Protein AF-A0A7G8X2I5-F1 (afdb_monomer_lite)

Radius of gyration: 17.86 Å; chains: 1; bounding box: 43×46×47 Å

Secondary structure (DSSP, 8-state):
-B-THHHH-HHHHHHHHHTT--EE--BHHHHHHHTTGGG--SHHHHHHHGGGS-HHHHHHHHHHHHHHH-SSSEEEEB-TTTB--SS-----HHHHHHHHHTT--EEEEB-SSHHHHHHHHHHHHHTT-EEEEEEE-TT-SS--SEE-S-HHHHHHHT--PPPPPPTTSS----------EEE--------------------------

Structure (mmCIF, N/CA/C/O backbone):
data_AF-A0A7G8X2I5-F1
#
_entry.id   AF-A0A7G8X2I5-F1
#
loop_
_atom_site.group_PDB
_atom_site.id
_atom_site.type_symbol
_atom_site.label_atom_id
_atom_site.label_alt_id
_atom_site.label_comp_id
_atom_site.label_asym_id
_atom_site.label_entity_id
_atom_site.label_seq_id
_atom_site.pdbx_PDB_ins_code
_atom_site.Cartn_x
_atom_site.Cartn_y
_atom_site.Cartn_z
_atom_site.occupancy
_atom_site.B_iso_or_equiv
_atom_site.auth_seq_id
_atom_site.auth_comp_id
_atom_site.auth_asym_id
_atom_site.auth_atom_id
_atom_site.pdbx_PDB_model_num
ATOM 1 N N . MET A 1 1 ? 1.917 -8.751 7.973 1.00 84.56 1 MET A N 1
ATOM 2 C CA . MET A 1 1 ? 1.167 -7.914 7.022 1.00 84.56 1 MET A CA 1
ATOM 3 C C . MET A 1 1 ? 0.624 -8.829 5.943 1.00 84.56 1 MET A C 1
ATOM 5 O O . MET A 1 1 ? 1.424 -9.531 5.336 1.00 84.56 1 MET A O 1
ATOM 9 N N . SER A 1 2 ? -0.697 -8.908 5.788 1.00 94.00 2 SER A N 1
ATOM 10 C CA . SER A 1 2 ? -1.348 -9.671 4.714 1.00 94.00 2 SER A CA 1
ATOM 11 C C . SER A 1 2 ? -1.678 -8.724 3.563 1.00 94.00 2 SER A C 1
ATOM 13 O O . SER A 1 2 ? -2.218 -7.651 3.806 1.00 94.00 2 SER A O 1
ATOM 15 N N . THR A 1 3 ? -1.321 -9.100 2.338 1.00 97.62 3 THR A N 1
ATOM 16 C CA . THR A 1 3 ? -1.388 -8.250 1.133 1.00 97.62 3 THR A CA 1
ATOM 17 C C . THR A 1 3 ? -1.924 -9.051 -0.066 1.00 97.62 3 THR A C 1
ATOM 19 O O . THR A 1 3 ? -2.477 -10.147 0.104 1.00 97.62 3 THR A O 1
ATOM 22 N N . GLY A 1 4 ? -1.791 -8.521 -1.281 1.00 97.25 4 GLY A N 1
ATOM 23 C CA . GLY A 1 4 ? -2.337 -9.079 -2.508 1.00 97.25 4 GLY A CA 1
ATOM 24 C C . GLY A 1 4 ? -3.855 -9.109 -2.424 1.00 97.25 4 GLY A C 1
ATOM 25 O O . GLY A 1 4 ? -4.466 -8.229 -1.826 1.00 97.25 4 GLY A O 1
ATOM 26 N N . ILE A 1 5 ? -4.451 -10.203 -2.894 1.00 98.44 5 ILE A N 1
ATOM 27 C CA . ILE A 1 5 ? -5.909 -10.362 -2.916 1.00 98.44 5 ILE A CA 1
ATOM 28 C C . ILE A 1 5 ? -6.562 -10.239 -1.524 1.00 98.44 5 ILE A C 1
ATOM 30 O O . ILE A 1 5 ? -7.724 -9.872 -1.404 1.00 98.44 5 ILE A O 1
ATOM 34 N N . THR A 1 6 ? -5.817 -10.521 -0.447 1.00 98.50 6 THR A N 1
ATOM 35 C CA . THR A 1 6 ? -6.309 -10.368 0.936 1.00 98.50 6 THR A CA 1
ATOM 36 C C . THR A 1 6 ? -6.289 -8.920 1.427 1.00 98.50 6 THR A C 1
ATOM 38 O O . THR A 1 6 ? -6.914 -8.611 2.435 1.00 98.50 6 THR A O 1
ATOM 41 N N . GLY A 1 7 ? -5.557 -8.047 0.737 1.00 98.00 7 GLY A N 1
ATOM 42 C CA . GLY A 1 7 ? -5.552 -6.610 0.964 1.00 98.00 7 GLY A CA 1
ATOM 43 C C . GLY A 1 7 ? -6.659 -5.902 0.189 1.00 98.00 7 GLY A C 1
ATOM 44 O O . GLY A 1 7 ? -7.243 -4.974 0.731 1.00 98.00 7 GLY A O 1
ATOM 45 N N . ASP A 1 8 ? -6.976 -6.328 -1.041 1.00 97.94 8 ASP A N 1
ATOM 46 C CA . ASP A 1 8 ? -7.903 -5.597 -1.923 1.00 97.94 8 ASP A CA 1
ATOM 47 C C . ASP A 1 8 ? -9.326 -6.184 -2.055 1.00 97.94 8 ASP A C 1
ATOM 49 O O . ASP A 1 8 ? -10.273 -5.422 -2.281 1.00 97.94 8 ASP A O 1
ATOM 53 N N . ASP A 1 9 ? -9.521 -7.495 -1.861 1.00 98.75 9 ASP A N 1
ATOM 54 C CA . ASP A 1 9 ? -10.850 -8.113 -1.873 1.00 98.75 9 ASP A CA 1
ATOM 55 C C . ASP A 1 9 ? -11.404 -8.207 -0.450 1.00 98.75 9 ASP A C 1
ATOM 57 O O . ASP A 1 9 ? -10.903 -8.951 0.394 1.00 98.75 9 ASP A O 1
ATOM 61 N N . ALA A 1 10 ? -12.493 -7.486 -0.185 1.00 98.75 10 ALA A N 1
ATOM 62 C CA . ALA A 1 10 ? -13.090 -7.404 1.145 1.00 98.75 10 ALA A CA 1
ATOM 63 C C . ALA A 1 10 ? -13.510 -8.768 1.733 1.00 98.75 10 ALA A C 1
ATOM 65 O O . ALA A 1 10 ? -13.469 -8.951 2.953 1.00 98.75 10 ALA A O 1
ATOM 66 N N . ARG A 1 11 ? -13.882 -9.746 0.894 1.00 98.81 11 ARG A N 1
ATOM 67 C CA . ARG A 1 11 ? -14.266 -11.092 1.357 1.00 98.81 11 ARG A CA 1
ATOM 68 C C . ARG A 1 11 ? -13.047 -11.835 1.886 1.00 98.81 11 ARG A C 1
ATOM 70 O O . ARG A 1 11 ? -13.121 -12.466 2.939 1.00 98.81 11 ARG A O 1
ATOM 77 N N . LEU A 1 12 ? -11.925 -11.738 1.176 1.00 98.75 12 LEU A N 1
ATOM 78 C CA . LEU A 1 12 ? -10.680 -12.390 1.578 1.00 98.75 12 LEU A CA 1
ATOM 79 C C . LEU A 1 12 ? -9.970 -11.633 2.698 1.00 98.75 12 LEU A C 1
ATOM 81 O O . LEU A 1 12 ? -9.432 -12.277 3.597 1.00 98.75 12 LEU A O 1
ATOM 85 N N . ALA A 1 13 ? -10.052 -10.302 2.711 1.00 98.75 13 ALA A N 1
ATOM 86 C CA . ALA A 1 13 ? -9.633 -9.481 3.842 1.00 98.75 13 ALA A CA 1
ATOM 87 C C . ALA A 1 13 ? -10.340 -9.918 5.129 1.00 98.75 13 ALA A C 1
ATOM 89 O O . ALA A 1 13 ? -9.695 -10.169 6.146 1.00 98.75 13 ALA A O 1
ATOM 90 N N . LYS A 1 14 ? -11.666 -10.102 5.075 1.00 98.50 14 LYS A N 1
ATOM 91 C CA . LYS A 1 14 ? -12.426 -10.626 6.212 1.00 98.50 14 LYS A CA 1
ATOM 92 C C . LYS A 1 14 ? -11.989 -12.034 6.604 1.00 98.50 14 LYS A C 1
ATOM 94 O O . LYS A 1 14 ? -11.778 -12.275 7.787 1.00 98.50 14 LYS A O 1
ATOM 99 N N . ALA A 1 15 ? -11.803 -12.933 5.639 1.00 98.69 15 ALA A N 1
ATOM 100 C CA . ALA A 1 15 ? -11.364 -14.296 5.926 1.00 98.69 15 ALA A CA 1
ATOM 101 C C . ALA A 1 15 ? -10.025 -14.330 6.685 1.00 98.69 15 ALA A C 1
ATOM 103 O O . ALA A 1 15 ? -9.891 -15.064 7.665 1.00 98.69 15 ALA A O 1
ATOM 104 N N . VAL A 1 16 ? -9.045 -13.509 6.285 1.00 98.31 16 VAL A N 1
ATOM 105 C CA . VAL A 1 16 ? -7.758 -13.463 6.995 1.00 98.31 16 VAL A CA 1
ATOM 106 C C . VAL A 1 16 ? -7.861 -12.760 8.350 1.00 98.31 16 VAL A C 1
ATOM 108 O O . VAL A 1 16 ? -7.219 -13.203 9.305 1.00 98.31 16 VAL A O 1
ATOM 111 N N . VAL A 1 17 ? -8.694 -11.724 8.485 1.00 97.88 17 VAL A N 1
ATOM 112 C CA . VAL A 1 17 ? -8.923 -11.051 9.777 1.00 97.88 17 VAL A CA 1
ATOM 113 C C . VAL A 1 17 ? -9.609 -11.983 10.775 1.00 97.88 17 VAL A C 1
ATOM 115 O O . VAL A 1 17 ? -9.152 -12.088 11.913 1.00 97.88 17 VAL A O 1
ATOM 118 N N . ASP A 1 18 ? -10.624 -12.733 10.341 1.00 98.12 18 ASP A N 1
ATOM 119 C CA . ASP A 1 18 ? -11.303 -13.741 11.166 1.00 98.12 18 ASP A CA 1
ATOM 120 C C . ASP A 1 18 ? -10.334 -14.864 11.600 1.00 98.12 18 ASP A C 1
ATOM 122 O O . ASP A 1 18 ? -10.515 -15.468 12.655 1.00 98.12 18 ASP A O 1
ATOM 126 N N . SER A 1 19 ? -9.259 -15.104 10.833 1.00 97.88 19 SER A N 1
ATOM 127 C CA . SER A 1 19 ? -8.178 -16.039 11.191 1.00 97.88 19 SER A CA 1
ATOM 128 C C . SER A 1 19 ? -7.114 -15.458 12.140 1.00 97.88 19 SER A C 1
ATOM 130 O O . SER A 1 19 ? -6.200 -16.171 12.555 1.00 97.88 19 SER A O 1
ATOM 132 N N . GLY A 1 20 ? -7.222 -14.174 12.499 1.00 96.00 20 GLY A N 1
ATOM 133 C CA . GLY A 1 20 ? -6.344 -13.498 13.458 1.00 96.00 20 GLY A CA 1
ATOM 134 C C . GLY A 1 20 ? -5.362 -12.487 12.858 1.00 96.00 20 GLY A C 1
ATOM 135 O O . GLY A 1 20 ? -4.573 -11.906 13.605 1.00 96.00 20 GLY A O 1
ATOM 136 N N . VAL A 1 21 ? -5.391 -12.230 11.544 1.00 93.75 21 VAL A N 1
ATOM 137 C CA . VAL A 1 21 ? -4.567 -11.171 10.935 1.00 93.75 21 VAL A CA 1
ATOM 138 C C . VAL A 1 21 ? -5.016 -9.796 11.435 1.00 93.75 21 VAL A C 1
ATOM 140 O O . VAL A 1 21 ? -6.190 -9.450 11.369 1.00 93.75 21 VAL A O 1
ATOM 143 N N . LYS A 1 22 ? -4.056 -8.987 11.898 1.00 93.31 22 LYS A N 1
ATOM 144 C CA . LYS A 1 22 ? -4.293 -7.626 12.419 1.00 93.31 22 LYS A CA 1
ATOM 145 C C . LYS A 1 22 ? -3.737 -6.501 11.547 1.00 93.31 22 LYS A C 1
ATOM 147 O O . LYS A 1 22 ? -3.902 -5.342 11.893 1.00 93.31 22 LYS A O 1
ATOM 152 N N . LEU A 1 23 ? -3.059 -6.830 10.447 1.00 95.31 23 LEU A N 1
ATOM 153 C CA . LEU A 1 23 ? -2.417 -5.858 9.562 1.00 95.31 23 LEU A CA 1
ATOM 154 C C . LEU A 1 23 ? -2.648 -6.247 8.100 1.00 95.31 23 LEU A C 1
ATOM 156 O O . LEU A 1 23 ? -2.142 -7.291 7.665 1.00 95.31 23 LEU A O 1
ATOM 160 N N . LEU A 1 24 ? -3.373 -5.401 7.373 1.00 97.12 24 LEU A N 1
ATOM 161 C CA . LEU A 1 24 ? -3.707 -5.546 5.957 1.00 97.12 24 LEU A CA 1
ATOM 162 C C . LEU A 1 24 ? -2.993 -4.490 5.115 1.00 97.12 24 LEU A C 1
ATOM 164 O O . LEU A 1 24 ? -2.745 -3.380 5.586 1.00 97.12 24 LEU A O 1
ATOM 168 N N . GLU A 1 25 ? -2.701 -4.847 3.869 1.00 98.31 25 GLU A N 1
ATOM 169 C CA . GLU A 1 25 ? -2.049 -3.964 2.909 1.00 98.31 25 GLU A CA 1
ATOM 170 C C . GLU A 1 25 ? -2.670 -4.118 1.511 1.00 98.31 25 GLU A C 1
ATOM 172 O O . GLU A 1 25 ? -2.323 -5.045 0.780 1.00 98.31 25 GLU A O 1
ATOM 177 N N . PRO A 1 26 ? -3.655 -3.277 1.146 1.00 98.62 26 PRO A N 1
ATOM 178 C CA . PRO A 1 26 ? -4.090 -3.116 -0.233 1.00 98.62 26 PRO A CA 1
ATOM 179 C C . PRO A 1 26 ? -3.065 -2.279 -1.011 1.00 98.62 26 PRO A C 1
ATOM 181 O O . PRO A 1 26 ? -2.766 -1.156 -0.606 1.00 98.62 26 PRO A O 1
ATOM 184 N N . ASN A 1 27 ? -2.620 -2.753 -2.179 1.00 98.62 27 ASN A N 1
ATOM 185 C CA . ASN A 1 27 ? -1.753 -1.985 -3.079 1.00 98.62 27 ASN A CA 1
ATOM 186 C C . ASN A 1 27 ? -2.250 -1.944 -4.526 1.00 98.62 27 ASN A C 1
ATOM 188 O O . ASN A 1 27 ? -2.917 -2.848 -5.025 1.00 98.62 27 ASN A O 1
ATOM 192 N N . HIS A 1 28 ? -1.866 -0.876 -5.213 1.00 98.38 28 HIS A N 1
ATOM 193 C CA . HIS A 1 28 ? -2.188 -0.607 -6.608 1.00 98.38 28 HIS A CA 1
ATOM 194 C C . HIS A 1 28 ? -1.701 -1.669 -7.624 1.00 98.38 28 HIS A C 1
ATOM 196 O O . HIS A 1 28 ? -2.486 -1.952 -8.528 1.00 98.38 28 HIS A O 1
ATOM 202 N N . PRO A 1 29 ? -0.532 -2.346 -7.509 1.00 98.31 29 PRO A N 1
ATOM 203 C CA . PRO A 1 29 ? -0.222 -3.515 -8.345 1.00 98.31 29 PRO A CA 1
ATOM 204 C C . PRO A 1 29 ? -1.230 -4.660 -8.191 1.00 98.31 29 PRO A C 1
ATOM 206 O O . PRO A 1 29 ? -1.747 -5.167 -9.187 1.00 98.31 29 PRO A O 1
ATOM 209 N N . ALA A 1 30 ? -1.567 -5.044 -6.955 1.00 98.56 30 ALA A N 1
ATOM 210 C CA . ALA A 1 30 ? -2.547 -6.096 -6.695 1.00 98.56 30 ALA A CA 1
ATOM 211 C C . ALA A 1 30 ? -3.936 -5.714 -7.222 1.00 98.56 30 ALA A C 1
ATOM 213 O O . ALA A 1 30 ? -4.591 -6.532 -7.866 1.00 98.56 30 ALA A O 1
ATOM 214 N N . VAL A 1 31 ? -4.340 -4.450 -7.060 1.00 98.75 31 VAL A N 1
ATOM 215 C CA . VAL A 1 31 ? -5.586 -3.929 -7.641 1.00 98.75 31 VAL A CA 1
ATOM 216 C C . VAL A 1 31 ? -5.545 -3.955 -9.170 1.00 98.75 31 VAL A C 1
ATOM 218 O O . VAL A 1 31 ? -6.526 -4.371 -9.785 1.00 98.75 31 VAL A O 1
ATOM 221 N N . ALA A 1 32 ? -4.429 -3.581 -9.805 1.00 98.69 32 ALA A N 1
ATOM 222 C CA . ALA A 1 32 ? -4.277 -3.674 -11.258 1.00 98.69 32 ALA A CA 1
ATOM 223 C C . ALA A 1 32 ? -4.467 -5.114 -11.751 1.00 98.69 32 ALA A C 1
ATOM 225 O O . ALA A 1 32 ? -5.210 -5.345 -12.708 1.00 98.69 32 ALA A O 1
ATOM 226 N N . LEU A 1 33 ? -3.870 -6.081 -11.050 1.00 98.56 33 LEU A N 1
ATOM 227 C CA . LEU A 1 33 ? -4.038 -7.504 -11.333 1.00 98.56 33 LEU A CA 1
ATOM 228 C C . LEU A 1 33 ? -5.488 -7.965 -11.108 1.00 98.56 33 LEU A C 1
ATOM 230 O O . LEU A 1 33 ? -6.069 -8.614 -11.975 1.00 98.56 33 LEU A O 1
ATOM 234 N N . ALA A 1 34 ? -6.110 -7.574 -9.995 1.00 98.56 34 ALA A N 1
ATOM 235 C CA . ALA A 1 34 ? -7.493 -7.923 -9.663 1.00 98.56 34 ALA A CA 1
ATOM 236 C C . ALA A 1 34 ? -8.519 -7.334 -10.647 1.00 98.56 34 ALA A C 1
ATOM 238 O O . ALA A 1 34 ? -9.605 -7.887 -10.819 1.00 98.56 34 ALA A O 1
ATOM 239 N N . ARG A 1 35 ? -8.200 -6.205 -11.290 1.00 98.38 35 ARG A N 1
ATOM 240 C CA . ARG A 1 35 ? -9.030 -5.587 -12.338 1.00 98.38 35 ARG A CA 1
ATOM 241 C C . ARG A 1 35 ? -8.721 -6.108 -13.740 1.00 98.38 35 ARG A C 1
ATOM 243 O O . ARG A 1 35 ? -9.418 -5.720 -14.674 1.00 98.38 35 ARG A O 1
ATOM 250 N N . GLY A 1 36 ? -7.691 -6.942 -13.904 1.00 98.00 36 GLY A N 1
ATOM 251 C CA . GLY A 1 36 ? -7.175 -7.298 -15.224 1.00 98.00 36 GLY A CA 1
ATOM 252 C C . GLY A 1 36 ? -6.826 -6.052 -16.040 1.00 98.00 36 GLY A C 1
ATOM 253 O O . GLY A 1 36 ? -7.101 -6.006 -17.241 1.00 98.00 36 GLY A O 1
ATOM 254 N N . HIS A 1 37 ? -6.298 -5.006 -15.388 1.00 98.19 37 HIS A N 1
ATOM 255 C CA . HIS A 1 37 ? -5.993 -3.728 -16.032 1.00 98.19 37 HIS A CA 1
ATOM 256 C C . HIS A 1 37 ? -5.020 -3.968 -17.186 1.00 98.19 37 HIS A C 1
ATOM 258 O O . HIS A 1 37 ? -3.973 -4.582 -16.998 1.00 98.19 37 HIS A O 1
ATOM 264 N N . LYS A 1 38 ? -5.397 -3.565 -18.405 1.00 97.94 38 LYS A N 1
ATOM 265 C CA . LYS A 1 38 ? -4.660 -3.883 -19.647 1.00 97.94 38 LYS A CA 1
ATOM 266 C C . LYS A 1 38 ? -4.371 -5.381 -19.874 1.00 97.94 38 LYS A C 1
ATOM 268 O O . LYS A 1 38 ? -3.475 -5.724 -20.638 1.00 97.94 38 LYS A O 1
ATOM 273 N N . GLY A 1 39 ? -5.140 -6.273 -19.251 1.00 98.00 39 GLY A N 1
ATOM 274 C CA . GLY A 1 39 ? -5.003 -7.721 -19.404 1.00 98.00 39 GLY A CA 1
ATOM 275 C C . GLY A 1 39 ? -3.798 -8.336 -18.690 1.00 98.00 39 GLY A C 1
ATOM 276 O O . GLY A 1 39 ? -3.420 -9.450 -19.042 1.00 98.00 39 GLY A O 1
ATOM 277 N N . VAL A 1 40 ? -3.187 -7.648 -17.716 1.00 97.56 40 VAL A N 1
ATOM 278 C CA . VAL A 1 40 ? -2.073 -8.225 -16.941 1.00 97.56 40 VAL A CA 1
ATOM 279 C C . VAL A 1 40 ? -2.511 -9.476 -16.185 1.00 97.56 40 VAL A C 1
ATOM 281 O O . VAL A 1 40 ? -3.616 -9.535 -15.643 1.00 97.56 40 VAL A O 1
ATOM 284 N N . THR A 1 41 ? -1.630 -10.475 -16.136 1.00 97.44 41 THR A N 1
ATOM 285 C CA . THR A 1 41 ? -1.910 -11.763 -15.469 1.00 97.44 41 THR A CA 1
ATOM 286 C C . THR A 1 41 ? -0.859 -12.140 -14.433 1.00 97.44 41 THR A C 1
ATOM 288 O O . THR A 1 41 ? -1.033 -13.104 -13.686 1.00 97.44 41 THR A O 1
ATOM 291 N N . THR A 1 42 ? 0.220 -11.362 -14.342 1.00 97.25 42 THR A N 1
ATOM 292 C CA . THR A 1 42 ? 1.296 -11.569 -13.373 1.00 97.25 42 THR A CA 1
ATOM 293 C C . THR A 1 42 ? 1.552 -10.312 -12.548 1.00 97.25 42 THR A C 1
ATOM 295 O O . THR A 1 42 ? 1.348 -9.191 -13.012 1.00 97.25 42 THR A O 1
ATOM 298 N N . MET A 1 43 ? 2.072 -10.497 -11.330 1.00 95.44 43 MET A N 1
ATOM 299 C CA . MET A 1 43 ? 2.448 -9.372 -10.468 1.00 95.44 43 MET A CA 1
ATOM 300 C C . MET A 1 43 ? 3.519 -8.488 -11.126 1.00 95.44 43 MET A C 1
ATOM 302 O O . MET A 1 43 ? 3.467 -7.267 -11.051 1.00 95.44 43 MET A O 1
ATOM 306 N N . HIS A 1 44 ? 4.476 -9.102 -11.823 1.00 93.38 44 HIS A N 1
ATOM 307 C CA . HIS A 1 44 ? 5.534 -8.370 -12.512 1.00 93.38 44 HIS A CA 1
ATOM 308 C C . HIS A 1 44 ? 4.983 -7.423 -13.589 1.00 93.38 44 HIS A C 1
ATOM 310 O O . HIS A 1 44 ? 5.404 -6.272 -13.675 1.00 93.38 44 HIS A O 1
ATOM 316 N N . GLU A 1 45 ? 4.013 -7.880 -14.382 1.00 95.81 45 GLU A N 1
ATOM 317 C CA . GLU A 1 45 ? 3.340 -7.031 -15.367 1.00 95.81 45 GLU A CA 1
ATOM 318 C C . GLU A 1 45 ? 2.538 -5.915 -14.694 1.00 95.81 45 GLU A C 1
ATOM 320 O O . GLU A 1 45 ? 2.636 -4.763 -15.117 1.00 95.81 45 GLU A O 1
ATOM 325 N N . SER A 1 46 ? 1.798 -6.222 -13.620 1.00 97.19 46 SER A N 1
ATOM 326 C CA . SER A 1 46 ? 1.033 -5.203 -12.895 1.00 97.19 46 SER A CA 1
ATOM 327 C C . SER A 1 46 ? 1.924 -4.130 -12.268 1.00 97.19 46 SER A C 1
ATOM 329 O O . SER A 1 46 ? 1.564 -2.957 -12.289 1.00 97.19 46 SER A O 1
ATOM 331 N N . GLU A 1 47 ? 3.114 -4.490 -11.779 1.00 94.19 47 GLU A N 1
ATOM 332 C CA . GLU A 1 47 ? 4.081 -3.541 -11.213 1.00 94.19 47 GLU A CA 1
ATOM 333 C C . GLU A 1 47 ? 4.557 -2.501 -12.241 1.00 94.19 47 GLU A C 1
ATOM 335 O O . GLU A 1 47 ? 4.828 -1.357 -11.869 1.00 94.19 47 GLU A O 1
ATOM 340 N N . ASN A 1 48 ? 4.621 -2.864 -13.527 1.00 95.00 48 ASN A N 1
ATOM 341 C CA . ASN A 1 48 ? 5.035 -1.956 -14.602 1.00 95.00 48 ASN A CA 1
ATOM 342 C C . ASN A 1 48 ? 3.951 -0.931 -14.973 1.00 95.00 48 ASN A C 1
ATOM 344 O O . ASN A 1 48 ? 4.275 0.122 -15.518 1.00 95.00 48 ASN A O 1
ATOM 348 N N . ILE A 1 49 ? 2.681 -1.206 -14.661 1.00 96.12 49 ILE A N 1
ATOM 349 C CA . ILE A 1 49 ? 1.539 -0.334 -14.997 1.00 96.12 49 ILE A CA 1
ATOM 350 C C . ILE A 1 49 ? 0.786 0.184 -13.768 1.00 96.12 49 ILE A C 1
ATOM 352 O O . ILE A 1 49 ? -0.245 0.838 -13.899 1.00 96.12 49 ILE A O 1
ATOM 356 N N . ARG A 1 50 ? 1.287 -0.090 -12.560 1.00 96.56 50 ARG A N 1
ATOM 357 C CA . ARG A 1 50 ? 0.621 0.247 -11.293 1.00 96.56 50 ARG A CA 1
ATOM 358 C C . ARG A 1 50 ? 0.285 1.737 -11.163 1.00 96.56 50 ARG A C 1
ATOM 360 O O . ARG A 1 50 ? -0.74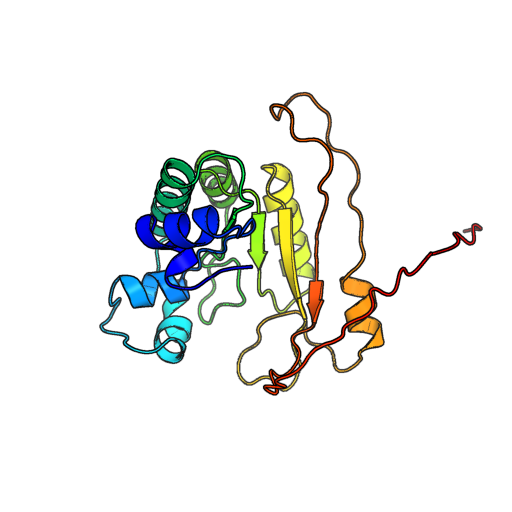4 2.085 -10.595 1.00 96.56 50 ARG A O 1
ATOM 367 N N . HIS A 1 51 ? 1.125 2.601 -11.732 1.00 97.12 51 HIS A N 1
ATOM 368 C CA . HIS A 1 51 ? 0.967 4.055 -11.729 1.00 97.12 51 HIS A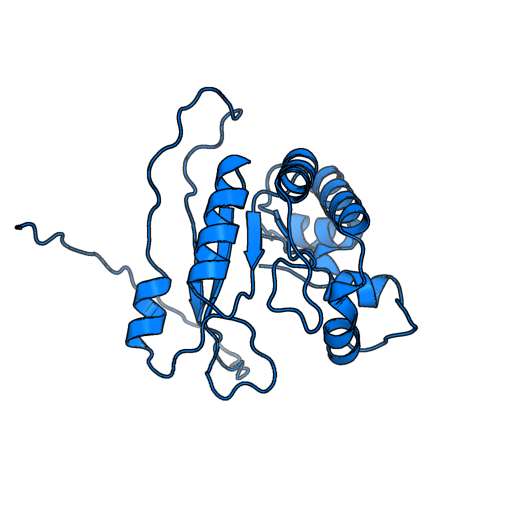 CA 1
ATOM 369 C C . HIS A 1 51 ? -0.276 4.537 -12.501 1.00 97.12 51 HIS A C 1
ATOM 371 O O . HIS A 1 51 ? -0.671 5.688 -12.358 1.00 97.12 51 HIS A O 1
ATOM 377 N N . GLU A 1 52 ? -0.892 3.674 -13.315 1.00 97.69 52 GLU A N 1
ATOM 378 C CA . GLU A 1 52 ? -2.106 3.984 -14.076 1.00 97.69 52 GLU A CA 1
ATOM 379 C C . GLU A 1 52 ? -3.400 3.734 -13.294 1.00 97.69 52 GLU A C 1
ATOM 381 O O . GLU A 1 52 ? -4.475 4.135 -13.742 1.00 97.69 52 GLU A O 1
ATOM 386 N N . ILE A 1 53 ? -3.328 3.050 -12.150 1.00 98.31 53 ILE A N 1
ATOM 387 C CA . ILE A 1 53 ? -4.497 2.878 -11.289 1.00 98.31 53 ILE A CA 1
ATOM 388 C C . ILE A 1 53 ? -4.863 4.234 -10.699 1.00 98.31 53 ILE A C 1
ATOM 390 O O . ILE A 1 53 ? -4.011 4.955 -10.197 1.00 98.31 53 ILE A O 1
ATOM 394 N N . GLU A 1 54 ? -6.139 4.602 -10.745 1.00 97.00 54 GLU A N 1
ATOM 395 C CA . GLU A 1 54 ? -6.573 5.873 -10.176 1.00 97.00 54 GLU A CA 1
ATOM 396 C C . GLU A 1 54 ? -6.539 5.833 -8.642 1.00 97.00 54 GLU A C 1
ATOM 398 O O . GLU A 1 54 ? -7.023 4.889 -8.013 1.00 97.00 54 GLU A O 1
ATOM 403 N N . LEU A 1 55 ? -6.096 6.926 -8.014 1.00 96.88 55 LEU A N 1
ATOM 404 C CA . LEU A 1 55 ? -6.168 7.094 -6.555 1.00 96.88 55 LEU A CA 1
ATOM 405 C C . LEU A 1 55 ? -7.593 6.907 -6.014 1.00 96.88 55 LEU A C 1
ATOM 407 O O . LEU A 1 55 ? -7.795 6.323 -4.951 1.00 96.88 55 LEU A O 1
ATOM 411 N N . LYS A 1 56 ? -8.610 7.327 -6.774 1.00 97.12 56 LYS A N 1
ATOM 412 C CA . LYS A 1 56 ? -10.021 7.125 -6.410 1.00 97.12 56 LYS A CA 1
ATOM 413 C C . LYS A 1 56 ? -10.409 5.649 -6.337 1.00 97.12 56 LYS A C 1
ATOM 415 O O . LYS A 1 56 ? -11.290 5.307 -5.551 1.00 97.12 56 LYS A O 1
ATOM 420 N N . GLU A 1 57 ? -9.785 4.781 -7.127 1.00 98.50 57 GLU A N 1
ATOM 421 C CA . GLU A 1 57 ? -10.021 3.340 -7.041 1.00 98.50 57 GLU A CA 1
ATOM 422 C C . GLU A 1 57 ? -9.427 2.780 -5.746 1.00 98.50 57 GLU A C 1
ATOM 424 O O . GLU A 1 57 ? -10.119 2.070 -5.015 1.00 98.50 57 GLU A O 1
ATOM 429 N N . MET A 1 58 ? -8.211 3.199 -5.386 1.00 98.69 58 MET A N 1
ATOM 430 C CA . MET A 1 58 ? -7.595 2.825 -4.108 1.00 98.69 58 MET A CA 1
ATOM 431 C C . MET A 1 58 ? -8.438 3.279 -2.907 1.00 98.69 58 MET A C 1
ATOM 433 O O . MET A 1 58 ? -8.643 2.501 -1.975 1.00 98.69 58 MET A O 1
ATOM 437 N N . ALA A 1 59 ? -9.021 4.483 -2.966 1.00 98.50 59 ALA A N 1
ATOM 438 C CA . ALA A 1 59 ? -9.934 4.988 -1.936 1.00 98.50 59 ALA A CA 1
ATOM 439 C C . ALA A 1 59 ? -11.181 4.098 -1.766 1.00 98.50 59 ALA A C 1
ATOM 441 O O . ALA A 1 59 ? -11.617 3.834 -0.644 1.00 98.50 59 ALA A O 1
ATOM 442 N N . LYS A 1 60 ? -11.761 3.609 -2.873 1.00 98.81 60 LYS A N 1
ATOM 443 C CA . LYS A 1 60 ? -12.904 2.681 -2.825 1.00 98.81 60 LYS A CA 1
ATOM 444 C C . LYS A 1 60 ? -12.507 1.331 -2.238 1.00 98.81 60 LYS A C 1
ATOM 446 O O . LYS A 1 60 ? -13.270 0.789 -1.439 1.00 98.81 60 LYS A O 1
ATOM 451 N N . VAL A 1 61 ? -11.339 0.809 -2.619 1.00 98.81 61 VAL A N 1
ATOM 452 C CA . VAL A 1 61 ? -10.814 -0.468 -2.114 1.00 98.81 61 VAL A CA 1
ATOM 453 C C . VAL A 1 61 ? -10.646 -0.406 -0.600 1.00 98.81 61 VAL A C 1
ATOM 455 O O . VAL A 1 61 ? -11.263 -1.202 0.108 1.00 98.81 61 VAL A O 1
ATOM 458 N N . VAL A 1 62 ? -9.908 0.583 -0.083 1.00 98.50 62 VAL A N 1
ATOM 459 C CA . VAL A 1 62 ? -9.683 0.691 1.367 1.00 98.50 62 VAL A CA 1
ATOM 460 C C . VAL A 1 62 ? -10.980 0.910 2.139 1.00 98.50 62 VAL A C 1
ATOM 462 O O . VAL A 1 62 ? -11.183 0.267 3.169 1.00 98.50 62 VAL A O 1
ATOM 465 N N . LYS A 1 63 ? -11.914 1.708 1.603 1.00 98.75 63 LYS A N 1
ATOM 466 C CA . LYS A 1 63 ? -13.241 1.885 2.207 1.00 98.75 63 LYS A CA 1
ATOM 467 C C . LYS A 1 63 ? -14.016 0.573 2.275 1.00 98.75 63 LYS A C 1
ATOM 469 O O . LYS A 1 63 ? -14.606 0.258 3.306 1.00 98.75 63 LYS A O 1
ATOM 474 N N . GLY A 1 64 ? -14.035 -0.190 1.183 1.00 98.75 64 GLY A N 1
ATOM 475 C CA . GLY A 1 64 ? -14.731 -1.475 1.108 1.00 98.75 64 GLY A CA 1
ATOM 476 C C . GLY A 1 64 ? -14.164 -2.495 2.094 1.00 98.75 64 GLY A C 1
ATOM 477 O O . GLY A 1 64 ? -14.922 -3.147 2.820 1.00 98.75 64 GLY A O 1
ATOM 478 N N . VAL A 1 65 ? -12.835 -2.574 2.176 1.00 98.81 65 VAL A N 1
ATOM 479 C CA . VAL A 1 65 ? -12.133 -3.421 3.147 1.00 98.81 65 VAL A CA 1
ATOM 480 C C . VAL A 1 65 ? -12.473 -2.977 4.566 1.00 98.81 65 VAL A C 1
ATOM 482 O O . VAL A 1 65 ? -13.007 -3.786 5.324 1.00 98.81 65 VAL A O 1
ATOM 485 N N . ARG A 1 66 ? -12.281 -1.693 4.905 1.00 98.56 66 ARG A N 1
ATOM 486 C CA . ARG A 1 66 ? -12.584 -1.131 6.233 1.00 98.56 66 ARG A CA 1
ATOM 487 C C . ARG A 1 66 ? -14.020 -1.407 6.672 1.00 98.56 66 ARG A C 1
ATOM 489 O O . ARG A 1 66 ? -14.235 -1.852 7.797 1.00 98.56 66 ARG A O 1
ATOM 496 N N . ASN A 1 67 ? -14.994 -1.194 5.788 1.00 98.69 67 ASN A N 1
ATOM 497 C CA . ASN A 1 67 ? -16.409 -1.452 6.072 1.00 98.69 67 ASN A CA 1
ATOM 498 C C . ASN A 1 67 ? -16.687 -2.916 6.434 1.00 98.69 67 ASN A C 1
ATOM 500 O O . ASN A 1 67 ? -17.631 -3.199 7.166 1.00 98.69 67 ASN A O 1
ATOM 504 N N . THR A 1 68 ? -15.882 -3.841 5.912 1.00 98.56 68 THR A N 1
ATOM 505 C CA . THR A 1 68 ? -16.095 -5.281 6.081 1.00 98.56 68 THR A CA 1
ATOM 506 C C . THR A 1 68 ? -15.349 -5.834 7.292 1.00 98.56 68 THR A C 1
ATOM 508 O O . THR A 1 68 ? -15.883 -6.676 8.013 1.00 98.56 68 THR A O 1
ATOM 511 N N . VAL A 1 69 ? -14.120 -5.369 7.530 1.00 97.75 69 VAL A N 1
ATOM 512 C CA . VAL A 1 69 ? -13.259 -5.877 8.614 1.00 97.75 69 VAL A CA 1
ATOM 513 C C . VAL A 1 69 ? -13.400 -5.092 9.922 1.00 97.75 69 VAL A C 1
ATOM 515 O O . VAL A 1 69 ? -12.872 -5.504 10.954 1.00 97.75 69 VAL A O 1
ATOM 518 N N . GLY A 1 70 ? -14.124 -3.971 9.896 1.00 95.88 70 GLY A N 1
ATOM 519 C CA . GLY A 1 70 ? -14.292 -3.089 11.043 1.00 95.88 70 GLY A CA 1
ATOM 520 C C . GLY A 1 70 ? -13.011 -2.332 11.386 1.00 95.88 70 GLY A C 1
ATOM 521 O O . GLY A 1 70 ? -12.064 -2.267 10.608 1.00 95.88 70 GLY A O 1
ATOM 522 N N . ASN A 1 71 ? -12.988 -1.726 12.569 1.00 92.69 71 ASN A N 1
ATOM 523 C CA . ASN A 1 71 ? -11.917 -0.821 12.978 1.00 92.69 71 ASN A CA 1
ATOM 524 C C . ASN A 1 71 ? -10.688 -1.541 13.560 1.00 92.69 71 ASN A C 1
ATOM 526 O O . ASN A 1 71 ? -9.622 -0.948 13.598 1.00 92.69 71 ASN A O 1
ATOM 530 N N . ASP A 1 72 ? -10.809 -2.788 14.005 1.00 90.31 72 ASP A N 1
ATOM 531 C CA . ASP A 1 72 ? -9.739 -3.484 14.735 1.00 90.31 72 ASP A CA 1
ATOM 532 C C . ASP A 1 72 ? -8.422 -3.675 13.946 1.00 90.31 72 ASP A C 1
ATOM 534 O O . ASP A 1 72 ? -7.372 -3.305 14.471 1.00 90.31 72 ASP A O 1
ATOM 538 N N . PRO A 1 73 ? -8.410 -4.199 12.701 1.00 94.62 73 PRO A N 1
ATOM 539 C CA . PRO A 1 73 ? -7.157 -4.360 11.972 1.00 94.62 73 PRO A CA 1
ATOM 540 C C . PRO A 1 73 ? -6.608 -3.015 11.487 1.00 94.62 73 PRO A C 1
ATOM 542 O O . PRO A 1 73 ? -7.353 -2.134 11.049 1.00 94.62 73 PRO A O 1
ATOM 545 N N . PHE A 1 74 ? -5.285 -2.910 11.494 1.00 96.62 74 PHE A N 1
ATOM 546 C CA . PHE A 1 74 ? -4.548 -1.816 10.883 1.00 96.62 74 PHE A CA 1
ATOM 547 C C . PHE A 1 74 ? -4.502 -1.992 9.359 1.00 96.62 74 PHE A C 1
ATOM 549 O O . PHE A 1 74 ? -4.218 -3.092 8.875 1.00 96.62 74 PHE A O 1
ATOM 556 N N . ILE A 1 75 ? -4.746 -0.923 8.601 1.00 97.31 75 ILE A N 1
ATOM 557 C CA . ILE A 1 75 ? -4.685 -0.921 7.136 1.00 97.31 75 ILE A CA 1
ATOM 558 C C . ILE A 1 75 ? -3.677 0.129 6.669 1.00 97.31 75 ILE A C 1
ATOM 560 O O . ILE A 1 75 ? -3.942 1.328 6.744 1.00 97.31 75 ILE A O 1
ATOM 564 N N . THR A 1 76 ? -2.539 -0.326 6.151 1.00 97.88 76 THR A N 1
ATOM 565 C CA . THR A 1 76 ? -1.604 0.534 5.411 1.00 97.88 76 THR A CA 1
ATOM 566 C C . THR A 1 76 ? -1.846 0.364 3.916 1.00 97.88 76 THR A C 1
ATOM 568 O O . THR A 1 76 ? -2.073 -0.758 3.487 1.00 97.88 76 THR A O 1
ATOM 571 N N . ILE A 1 77 ? -1.887 1.434 3.121 1.00 98.25 77 ILE A N 1
ATOM 572 C CA . ILE A 1 77 ? -2.268 1.353 1.699 1.00 98.25 77 ILE A CA 1
ATOM 573 C C . ILE A 1 77 ? -1.122 1.763 0.771 1.00 98.25 77 ILE A C 1
ATOM 575 O O . ILE A 1 77 ? -0.546 2.844 0.915 1.00 98.25 77 ILE A O 1
ATOM 579 N N . GLY A 1 78 ? -0.810 0.918 -0.212 1.00 98.19 78 GLY A N 1
ATOM 580 C CA . GLY A 1 78 ? 0.105 1.243 -1.301 1.00 98.19 78 GLY A CA 1
ATOM 581 C C . GLY A 1 78 ? -0.629 1.948 -2.438 1.00 98.19 78 GLY A C 1
ATOM 582 O O . GLY A 1 78 ? -1.379 1.312 -3.179 1.00 98.19 78 GLY A O 1
ATOM 583 N N . ILE A 1 79 ? -0.379 3.240 -2.639 1.00 98.38 79 ILE A N 1
ATOM 584 C CA . ILE A 1 79 ? -1.033 4.058 -3.676 1.00 98.38 79 ILE A CA 1
ATOM 585 C C . ILE A 1 79 ? -0.076 4.444 -4.818 1.00 98.38 79 ILE A C 1
ATOM 587 O O . ILE A 1 79 ? 1.129 4.543 -4.568 1.00 98.38 79 ILE A O 1
ATOM 591 N N . PRO A 1 80 ? -0.587 4.721 -6.035 1.00 97.75 80 PRO A N 1
ATOM 592 C CA . PRO A 1 80 ? 0.193 5.337 -7.107 1.00 97.75 80 PRO A CA 1
ATOM 593 C C . PRO A 1 80 ? 0.836 6.634 -6.619 1.00 97.75 80 PRO A C 1
ATOM 595 O O . PRO A 1 80 ? 0.176 7.451 -5.981 1.00 97.75 80 PRO A O 1
ATOM 598 N N . GLY A 1 81 ? 2.129 6.810 -6.871 1.00 96.56 81 GLY A N 1
ATOM 599 C CA . GLY A 1 81 ? 2.895 7.943 -6.351 1.00 96.56 81 GLY A CA 1
ATOM 600 C C . GLY A 1 81 ? 3.371 7.753 -4.908 1.00 96.56 81 GLY A C 1
ATOM 601 O O . GLY A 1 81 ? 4.227 8.508 -4.453 1.00 96.56 81 GLY A O 1
ATOM 602 N N . GLY A 1 82 ? 2.915 6.722 -4.191 1.00 94.88 82 GLY A N 1
ATOM 603 C CA . GLY A 1 82 ? 3.498 6.284 -2.918 1.00 94.88 82 GLY A CA 1
ATOM 604 C C . GLY A 1 82 ? 4.806 5.509 -3.112 1.00 94.88 82 GLY A C 1
ATOM 605 O O . GLY A 1 82 ? 5.675 5.507 -2.234 1.00 94.88 82 GLY A O 1
ATOM 606 N N . PHE A 1 83 ? 4.991 4.885 -4.278 1.00 95.62 83 PHE A N 1
ATOM 607 C CA . PHE A 1 83 ? 6.209 4.153 -4.626 1.00 95.62 83 PHE A CA 1
ATOM 608 C C . PHE A 1 83 ? 7.154 5.038 -5.459 1.00 95.62 83 PHE A C 1
ATOM 610 O O . PHE A 1 83 ? 6.878 6.212 -5.747 1.00 95.62 83 PHE A O 1
ATOM 617 N N . THR A 1 84 ? 8.320 4.500 -5.817 1.00 92.81 84 THR A N 1
ATOM 618 C CA . THR A 1 84 ? 9.106 5.023 -6.939 1.00 92.81 84 THR A CA 1
ATOM 619 C C . THR A 1 84 ? 8.502 4.490 -8.232 1.00 92.81 84 THR A C 1
ATOM 621 O O . THR A 1 84 ? 8.671 3.322 -8.573 1.00 92.81 84 THR A O 1
ATOM 624 N N . GLU A 1 85 ? 7.755 5.340 -8.925 1.00 90.50 85 GLU A N 1
ATOM 625 C CA . GLU A 1 85 ? 7.052 4.978 -10.154 1.00 90.50 85 GLU A CA 1
ATOM 626 C C . GLU A 1 85 ? 7.939 5.091 -11.396 1.00 90.50 85 GLU A C 1
ATOM 628 O O . GLU A 1 85 ? 8.905 5.854 -11.419 1.00 90.50 85 GLU A O 1
ATOM 633 N N . LEU A 1 86 ? 7.573 4.360 -12.455 1.00 89.31 86 LEU A N 1
ATOM 634 C CA . LEU A 1 86 ? 8.191 4.511 -13.779 1.00 89.31 86 LEU A CA 1
ATOM 635 C C . LEU A 1 86 ? 7.807 5.839 -14.449 1.00 89.31 86 LEU A C 1
ATOM 637 O O . LEU A 1 86 ? 8.579 6.378 -15.238 1.00 89.31 86 LEU A O 1
ATOM 641 N N . ILE A 1 87 ? 6.624 6.363 -14.121 1.00 90.62 87 ILE A N 1
ATOM 642 C CA . ILE A 1 87 ? 6.121 7.667 -14.556 1.00 90.62 87 ILE A CA 1
ATOM 643 C C . ILE A 1 87 ? 5.815 8.481 -13.305 1.00 90.62 87 ILE A C 1
ATOM 645 O O . ILE A 1 87 ? 5.178 7.970 -12.390 1.00 90.62 87 ILE A O 1
ATOM 649 N N . LEU A 1 88 ? 6.272 9.735 -13.255 1.00 89.69 88 LEU A N 1
ATOM 650 C CA . LEU A 1 88 ? 6.045 10.611 -12.108 1.00 89.69 88 LEU A CA 1
ATOM 651 C C . LEU A 1 88 ? 4.540 10.762 -11.832 1.00 89.69 88 LEU A C 1
ATOM 653 O O . LEU A 1 88 ? 3.793 11.238 -12.683 1.00 89.69 88 LEU A O 1
ATOM 657 N N . VAL A 1 89 ? 4.135 10.387 -10.620 1.00 94.81 89 VAL A N 1
ATOM 658 C CA . VAL A 1 89 ? 2.811 10.656 -10.056 1.00 94.81 89 VAL A CA 1
ATOM 659 C C . VAL A 1 89 ? 3.027 11.524 -8.823 1.00 94.81 89 VAL A C 1
ATOM 661 O O . VAL A 1 89 ? 3.596 11.067 -7.827 1.00 94.81 89 VAL A O 1
ATOM 664 N N . GLU A 1 90 ? 2.639 12.791 -8.923 1.00 92.75 90 GLU A N 1
ATOM 665 C CA . GLU A 1 90 ? 2.687 13.737 -7.810 1.00 92.75 90 GLU A CA 1
ATOM 666 C C . GLU A 1 90 ? 1.472 13.530 -6.903 1.00 92.75 90 GLU A C 1
ATOM 668 O O . GLU A 1 90 ? 0.371 13.265 -7.383 1.00 92.75 90 GLU A O 1
ATOM 673 N N . LEU A 1 91 ? 1.696 13.610 -5.590 1.00 96.31 91 LEU A N 1
ATOM 674 C CA . LEU A 1 91 ? 0.648 13.487 -4.581 1.00 96.31 91 LEU A CA 1
ATOM 675 C C . LEU A 1 91 ? 0.390 14.843 -3.929 1.00 96.31 91 LEU A C 1
ATOM 677 O O . LEU A 1 91 ? 1.291 15.448 -3.324 1.00 96.31 91 LEU A O 1
ATOM 681 N N . GLU A 1 92 ? -0.865 15.260 -4.003 1.00 96.56 92 GLU A N 1
ATOM 682 C CA . GLU A 1 92 ? -1.392 16.476 -3.403 1.00 96.56 92 GLU A CA 1
ATOM 683 C C . GLU A 1 92 ? -2.000 16.193 -2.029 1.00 96.56 92 GLU A C 1
ATOM 685 O O . GLU A 1 92 ? -2.340 15.063 -1.684 1.00 96.56 92 GLU A O 1
ATOM 690 N N . ASP A 1 93 ? -2.189 17.240 -1.227 1.00 96.88 93 ASP A N 1
ATOM 691 C CA . ASP A 1 93 ? -2.777 17.134 0.115 1.00 96.88 93 ASP A CA 1
ATOM 692 C C . ASP A 1 93 ? -4.141 16.413 0.127 1.00 96.88 93 ASP A C 1
ATOM 694 O O . ASP A 1 93 ? -4.445 15.661 1.058 1.00 96.88 93 ASP A O 1
ATOM 698 N N . GLU A 1 94 ? -4.962 16.611 -0.910 1.00 97.06 94 GLU A N 1
ATOM 699 C CA . GLU A 1 94 ? -6.272 15.959 -1.008 1.00 97.06 94 GLU A CA 1
ATOM 700 C C . GLU A 1 94 ? -6.148 14.435 -1.166 1.00 97.06 94 GLU A C 1
ATOM 702 O O . GLU A 1 94 ? -7.027 13.718 -0.691 1.00 97.06 94 GLU A O 1
ATOM 707 N N . ASP A 1 95 ? -5.045 13.928 -1.728 1.00 97.81 95 ASP A N 1
ATOM 708 C CA . ASP A 1 95 ? -4.808 12.491 -1.910 1.00 97.81 95 ASP A CA 1
ATOM 709 C C . ASP A 1 95 ? -4.560 11.782 -0.570 1.00 97.81 95 ASP A C 1
ATOM 711 O O . ASP A 1 95 ? -5.082 10.698 -0.309 1.00 97.81 95 ASP A O 1
ATOM 715 N N . PHE A 1 96 ? -3.832 12.422 0.345 1.00 97.00 96 PHE A N 1
ATOM 716 C CA . PHE A 1 96 ? -3.642 11.904 1.706 1.00 97.00 96 PHE A CA 1
ATOM 717 C C . PHE A 1 96 ? -4.937 11.999 2.513 1.00 97.00 96 PHE A C 1
ATOM 719 O O . PHE A 1 96 ? -5.320 11.061 3.219 1.00 97.00 96 PHE A O 1
ATOM 726 N N . LYS A 1 97 ? -5.650 13.122 2.374 1.00 97.00 97 LYS A N 1
ATOM 727 C CA . LYS A 1 97 ? -6.932 13.332 3.043 1.00 97.00 97 LYS A CA 1
ATOM 728 C C . LYS A 1 97 ? -7.961 12.288 2.621 1.00 97.00 97 LYS A C 1
ATOM 730 O O . LYS A 1 97 ? -8.610 11.711 3.494 1.00 97.00 97 LYS A O 1
ATOM 735 N N . ILE A 1 98 ? -8.097 12.007 1.321 1.00 97.81 98 ILE A N 1
ATOM 736 C CA . ILE A 1 98 ? -9.067 11.022 0.833 1.00 97.81 98 ILE A CA 1
ATOM 737 C C . ILE A 1 98 ? -8.734 9.609 1.331 1.00 97.81 98 ILE A C 1
ATOM 739 O O . ILE A 1 98 ? -9.657 8.878 1.683 1.00 97.81 98 ILE A O 1
ATOM 743 N N . MET A 1 99 ? -7.458 9.225 1.443 1.00 97.88 99 MET A N 1
ATOM 744 C CA . MET A 1 99 ? -7.087 7.921 2.015 1.00 97.88 99 MET A CA 1
ATOM 745 C C . MET A 1 99 ? -7.451 7.820 3.499 1.00 97.88 99 MET A C 1
ATOM 747 O O . MET A 1 99 ? -8.087 6.848 3.912 1.00 97.88 99 MET A O 1
ATOM 751 N N . SER A 1 100 ? -7.126 8.857 4.275 1.00 94.81 100 SER A N 1
ATOM 752 C CA . SER A 1 100 ? -7.433 8.937 5.709 1.00 94.81 100 SER A CA 1
ATOM 753 C C . SER A 1 100 ? -8.937 8.812 5.979 1.00 94.81 100 SER A C 1
ATOM 755 O O . SER A 1 100 ? -9.379 7.909 6.692 1.00 94.81 100 SER A O 1
ATOM 757 N N . VAL A 1 101 ? -9.771 9.623 5.315 1.00 96.19 101 VAL A N 1
ATOM 758 C CA . VAL A 1 101 ? -11.231 9.598 5.543 1.00 96.19 101 VAL A CA 1
ATOM 759 C C . VAL A 1 101 ? -11.918 8.326 5.032 1.00 96.19 101 VAL A C 1
ATOM 761 O O . VAL A 1 101 ? -13.045 8.041 5.435 1.00 96.19 101 VAL A O 1
ATOM 764 N N . ASN A 1 102 ? -11.271 7.558 4.148 1.00 97.81 102 ASN A N 1
ATOM 765 C CA . ASN A 1 102 ? -11.781 6.269 3.668 1.00 97.81 102 ASN A CA 1
ATOM 766 C C . ASN A 1 102 ? -11.263 5.070 4.482 1.00 97.81 102 ASN A C 1
ATOM 768 O O . ASN A 1 102 ? -11.605 3.933 4.162 1.00 97.81 102 ASN A O 1
ATOM 772 N N . GLY A 1 103 ? -10.528 5.308 5.573 1.00 95.19 103 GLY A N 1
ATOM 773 C CA . GLY A 1 103 ? -10.246 4.294 6.589 1.00 95.19 103 GLY A CA 1
ATOM 774 C C . GLY A 1 103 ? -8.874 3.630 6.503 1.00 95.19 103 GLY A C 1
ATOM 775 O O . GLY A 1 103 ? -8.696 2.580 7.131 1.00 95.19 103 GLY A O 1
ATOM 776 N N . ALA A 1 104 ? -7.933 4.216 5.755 1.00 97.50 104 ALA A N 1
ATOM 777 C CA . ALA A 1 104 ? -6.517 3.877 5.872 1.00 97.50 104 ALA A CA 1
ATOM 778 C C . ALA A 1 104 ? -5.955 4.405 7.204 1.00 97.50 104 ALA A C 1
ATOM 780 O O . ALA A 1 104 ? -6.274 5.519 7.613 1.00 97.50 104 ALA A O 1
ATOM 781 N N . ASP A 1 105 ? -5.097 3.621 7.854 1.00 94.00 105 ASP A N 1
ATOM 782 C CA . ASP A 1 105 ? -4.336 4.025 9.046 1.00 94.00 105 ASP A CA 1
ATOM 783 C C . ASP A 1 105 ? -2.899 4.466 8.686 1.00 94.00 105 ASP A C 1
ATOM 785 O O . ASP A 1 105 ? -2.212 5.147 9.456 1.00 94.00 105 ASP A O 1
ATOM 789 N N . GLY A 1 106 ? -2.414 4.082 7.503 1.00 93.06 106 GLY A N 1
ATOM 790 C CA . GLY A 1 106 ? -1.083 4.443 7.026 1.00 93.06 106 GLY A CA 1
ATOM 791 C C . GLY A 1 106 ? -0.908 4.321 5.518 1.00 93.06 106 GLY A C 1
ATOM 792 O O . GLY A 1 106 ? -1.798 3.848 4.811 1.00 93.06 106 GLY A O 1
ATOM 793 N N . LEU A 1 107 ? 0.252 4.767 5.040 1.00 94.50 107 LEU A N 1
ATOM 794 C CA . LEU A 1 107 ? 0.720 4.584 3.672 1.00 94.50 107 LEU A CA 1
ATOM 795 C C . LEU A 1 107 ? 1.883 3.601 3.621 1.00 94.50 107 LEU A C 1
ATOM 797 O O . LEU A 1 107 ? 2.877 3.755 4.331 1.00 94.50 107 LEU A O 1
ATOM 801 N N . HIS A 1 108 ? 1.778 2.670 2.685 1.00 95.69 108 HIS A N 1
ATOM 802 C CA . HIS A 1 108 ? 2.834 1.743 2.328 1.00 95.69 108 HIS A CA 1
ATOM 803 C C . HIS A 1 108 ? 3.677 2.383 1.221 1.00 95.69 108 HIS A C 1
ATOM 805 O O . HIS A 1 108 ? 3.154 2.728 0.156 1.00 95.69 108 HIS A O 1
ATOM 811 N N . ALA A 1 109 ? 4.967 2.618 1.476 1.00 92.06 109 ALA A N 1
ATOM 812 C CA . ALA A 1 109 ? 5.785 3.497 0.642 1.00 92.06 109 ALA A CA 1
ATOM 813 C C . ALA A 1 109 ? 7.121 2.881 0.207 1.00 92.06 109 ALA A C 1
ATOM 815 O O . ALA A 1 109 ? 7.960 2.502 1.020 1.00 92.06 109 ALA A O 1
ATOM 816 N N . HIS A 1 110 ? 7.404 2.926 -1.094 1.00 92.56 110 HIS A N 1
ATOM 817 C CA . HIS A 1 110 ? 8.660 2.441 -1.682 1.00 92.56 110 HIS A CA 1
ATOM 818 C C . HIS A 1 110 ? 9.464 3.557 -2.353 1.00 92.56 110 HIS A C 1
ATOM 820 O O . HIS A 1 110 ? 9.932 3.413 -3.480 1.00 92.56 110 HIS A O 1
ATOM 826 N N . LYS A 1 111 ? 9.627 4.698 -1.675 1.00 89.31 111 LYS A N 1
ATOM 827 C CA . LYS A 1 111 ? 10.469 5.790 -2.182 1.00 89.31 111 LYS A CA 1
ATOM 828 C C . LYS A 1 111 ? 11.946 5.398 -2.180 1.00 89.31 111 LYS A C 1
ATOM 830 O O . LYS A 1 111 ? 12.460 4.843 -1.214 1.00 89.31 111 LYS A O 1
ATOM 835 N N . SER A 1 112 ? 12.637 5.756 -3.257 1.00 89.19 112 SER A N 1
ATOM 836 C CA . SER A 1 112 ? 14.071 5.509 -3.464 1.00 89.19 112 SER A CA 1
ATOM 837 C C . SER A 1 112 ? 14.974 6.677 -3.065 1.00 89.19 112 SER A C 1
ATOM 839 O O . SER A 1 112 ? 16.196 6.564 -3.121 1.00 89.19 112 SER A O 1
ATOM 841 N N . ASN A 1 113 ? 14.384 7.801 -2.653 1.00 86.50 113 ASN A N 1
ATOM 842 C CA . ASN A 1 113 ? 15.084 9.013 -2.245 1.00 86.50 113 ASN A CA 1
ATOM 843 C C . ASN A 1 113 ? 14.566 9.477 -0.875 1.00 86.50 113 ASN A C 1
ATOM 845 O O . ASN A 1 113 ? 13.357 9.512 -0.644 1.00 86.50 113 ASN A O 1
ATOM 849 N N . LEU A 1 114 ? 15.491 9.835 0.021 1.00 84.88 114 LEU A N 1
ATOM 850 C CA . LEU A 1 114 ? 15.181 10.240 1.389 1.00 84.88 114 LEU A CA 1
ATOM 851 C C . LEU A 1 114 ? 14.386 11.551 1.461 1.00 84.88 114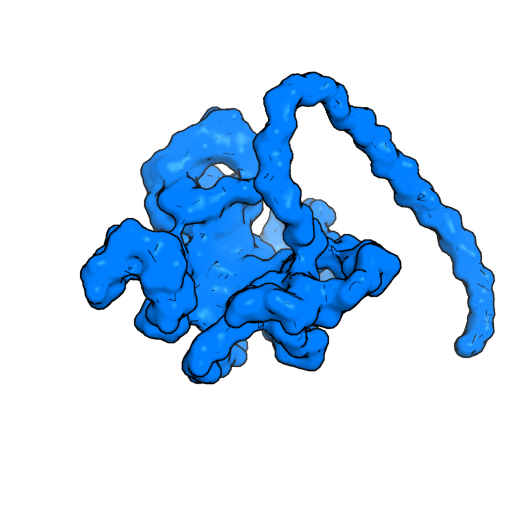 LEU A C 1
ATOM 853 O O . LEU A 1 114 ? 13.518 11.671 2.318 1.00 84.88 114 LEU A O 1
ATOM 857 N N . GLU A 1 115 ? 14.643 12.513 0.577 1.00 87.81 115 GLU A N 1
ATOM 858 C CA . GLU A 1 115 ? 13.899 13.777 0.550 1.00 87.81 115 GLU A CA 1
ATOM 859 C C . GLU A 1 115 ? 12.452 13.564 0.102 1.00 87.81 115 GLU A C 1
ATOM 861 O O . GLU A 1 115 ? 11.531 14.019 0.777 1.00 87.81 115 GLU A O 1
ATOM 866 N N . ASN A 1 116 ? 12.235 12.749 -0.935 1.00 88.75 116 ASN A N 1
ATOM 867 C CA . ASN A 1 116 ? 10.882 12.371 -1.355 1.00 88.75 116 ASN A CA 1
ATOM 868 C C . ASN A 1 116 ? 10.139 11.613 -0.244 1.00 88.75 116 ASN A C 1
ATOM 870 O O . ASN A 1 116 ? 8.941 11.806 -0.051 1.00 88.75 116 ASN A O 1
ATOM 874 N N . LEU A 1 117 ? 10.844 10.752 0.502 1.00 87.25 117 LEU A N 1
ATOM 875 C CA . LEU A 1 117 ? 10.260 10.053 1.644 1.00 87.25 117 LEU A CA 1
ATOM 876 C C . LEU A 1 117 ? 9.895 11.024 2.777 1.00 87.25 117 LEU A C 1
ATOM 878 O O . LEU A 1 117 ? 8.801 10.922 3.322 1.00 87.25 117 LEU A O 1
ATOM 882 N N . LYS A 1 118 ? 10.765 11.982 3.119 1.00 85.81 118 LYS A N 1
ATOM 883 C CA . LYS A 1 118 ? 10.474 13.006 4.138 1.00 85.81 118 LYS A CA 1
ATOM 884 C C . LYS A 1 118 ? 9.250 13.839 3.771 1.00 85.81 118 LYS A C 1
ATOM 886 O O . LYS A 1 118 ? 8.427 14.120 4.642 1.00 85.81 118 LYS A O 1
ATOM 891 N N . GLU A 1 119 ? 9.120 14.228 2.504 1.00 90.12 119 GLU A N 1
ATOM 892 C CA . GLU A 1 119 ? 7.953 14.974 2.035 1.00 90.12 119 GLU A CA 1
ATOM 893 C C . GLU A 1 119 ? 6.672 14.138 2.142 1.00 90.12 119 GLU A C 1
ATOM 895 O O . GLU A 1 119 ? 5.685 14.607 2.713 1.00 90.12 119 GLU A O 1
ATOM 900 N N . LEU A 1 120 ? 6.714 12.885 1.674 1.00 90.94 120 LEU A N 1
ATOM 901 C CA . LEU A 1 120 ? 5.598 11.944 1.782 1.00 90.94 120 LEU A CA 1
ATOM 902 C C . LEU A 1 120 ? 5.161 11.770 3.245 1.00 90.94 120 LEU A C 1
ATOM 904 O O . LEU A 1 120 ? 3.979 11.892 3.552 1.00 90.94 120 LEU A O 1
ATOM 908 N N . VAL A 1 121 ? 6.117 11.544 4.152 1.00 88.81 121 VAL A N 1
ATOM 909 C CA . VAL A 1 121 ? 5.876 11.397 5.597 1.00 88.81 121 VAL A CA 1
ATOM 910 C C . VAL A 1 121 ? 5.234 12.654 6.176 1.00 88.81 121 VAL A C 1
ATOM 912 O O . VAL A 1 121 ? 4.239 12.563 6.892 1.00 88.81 121 VAL A O 1
ATOM 915 N N . LYS A 1 122 ? 5.751 13.840 5.837 1.00 88.94 122 LYS A N 1
ATOM 916 C CA . LYS A 1 122 ? 5.192 15.116 6.304 1.00 88.94 122 LYS A CA 1
ATOM 917 C C . LYS A 1 122 ? 3.734 15.288 5.866 1.00 88.94 122 LYS A C 1
ATOM 919 O O . LYS A 1 122 ? 2.904 15.680 6.687 1.00 88.94 122 LYS A O 1
ATOM 924 N N . LYS A 1 123 ? 3.427 15.006 4.596 1.00 91.62 123 LYS A N 1
ATOM 925 C CA . LYS A 1 123 ? 2.063 15.098 4.052 1.00 91.62 123 LYS A CA 1
ATOM 926 C C . LYS A 1 123 ? 1.139 14.043 4.673 1.00 91.62 123 LYS A C 1
ATOM 928 O O . LYS A 1 123 ? 0.057 14.395 5.124 1.00 91.62 123 LYS A O 1
ATOM 933 N N . ALA A 1 124 ? 1.582 12.794 4.811 1.00 88.38 124 ALA A N 1
ATOM 934 C CA . ALA A 1 124 ? 0.809 11.727 5.454 1.00 88.38 124 ALA A CA 1
ATOM 935 C C . ALA A 1 124 ? 0.464 12.052 6.918 1.00 88.38 124 ALA A C 1
ATOM 937 O O . ALA A 1 124 ? -0.706 12.020 7.309 1.00 88.38 124 ALA A O 1
ATOM 938 N N . HIS A 1 125 ? 1.461 12.471 7.703 1.00 89.62 125 HIS A N 1
ATOM 939 C CA . HIS A 1 125 ? 1.281 12.809 9.116 1.00 89.62 125 HIS A CA 1
ATOM 940 C C . HIS A 1 125 ? 0.315 13.984 9.319 1.00 89.62 125 HIS A C 1
ATOM 942 O O . HIS A 1 125 ? -0.443 13.987 10.289 1.00 89.62 125 HIS A O 1
ATOM 948 N N . LYS A 1 126 ? 0.283 14.955 8.392 1.00 91.62 126 LYS A N 1
ATOM 949 C CA . LYS A 1 126 ? -0.680 16.072 8.417 1.00 91.62 126 LYS A CA 1
ATOM 950 C C . LYS A 1 126 ? -2.138 15.591 8.456 1.00 91.62 126 LYS A C 1
ATOM 952 O O . LYS A 1 126 ? -2.978 16.286 9.020 1.00 91.62 126 LYS A O 1
ATOM 957 N N . PHE A 1 127 ? -2.428 14.415 7.898 1.00 91.94 127 PHE A N 1
ATOM 958 C CA . PHE A 1 127 ? -3.772 13.830 7.830 1.00 91.94 127 PHE A CA 1
ATOM 959 C C . PHE A 1 127 ? -3.948 12.589 8.718 1.00 91.94 127 PHE A C 1
ATOM 961 O O . PHE A 1 127 ? -4.904 11.834 8.535 1.00 91.94 127 PHE A O 1
ATOM 968 N N . GLY A 1 128 ? -3.051 12.381 9.689 1.00 87.62 128 GLY A N 1
ATOM 969 C CA . GLY A 1 128 ? -3.148 11.285 10.658 1.00 87.62 128 GLY A CA 1
ATOM 970 C C . GLY A 1 128 ? -2.792 9.903 10.104 1.00 87.62 128 GLY A C 1
ATOM 971 O O . GLY A 1 128 ? -3.119 8.905 10.736 1.00 87.62 128 GLY A O 1
ATOM 972 N N . LEU A 1 129 ? -2.130 9.835 8.945 1.00 89.50 129 LEU A N 1
ATOM 973 C CA . LEU A 1 129 ? -1.642 8.586 8.362 1.00 89.50 129 LEU A CA 1
ATOM 974 C C . LEU A 1 129 ? -0.203 8.335 8.805 1.00 89.50 129 LEU A C 1
ATOM 976 O O . LEU A 1 129 ? 0.644 9.216 8.672 1.00 89.50 129 LEU A O 1
ATOM 980 N N . THR A 1 130 ? 0.092 7.126 9.277 1.00 91.38 130 THR A N 1
ATOM 981 C CA . THR A 1 130 ? 1.485 6.669 9.452 1.00 91.38 130 THR A CA 1
ATOM 982 C C . THR A 1 130 ? 2.116 6.297 8.103 1.00 91.38 130 THR A C 1
ATOM 984 O O . THR A 1 130 ? 1.428 6.259 7.083 1.00 91.38 130 THR A O 1
ATOM 987 N N . VAL A 1 131 ? 3.422 6.019 8.069 1.00 89.50 131 VAL A N 1
ATOM 988 C CA . VAL A 1 131 ? 4.109 5.563 6.850 1.00 89.50 131 VAL A CA 1
ATOM 989 C C . VAL A 1 131 ? 5.041 4.403 7.172 1.00 89.50 131 VAL A C 1
ATOM 991 O O . VAL A 1 131 ? 6.028 4.600 7.879 1.00 89.50 131 VAL A O 1
ATOM 994 N N . ASP A 1 132 ? 4.788 3.220 6.614 1.00 86.44 132 ASP A N 1
ATOM 995 C CA . ASP A 1 132 ? 5.788 2.152 6.562 1.00 86.44 132 ASP A CA 1
ATOM 996 C C . ASP A 1 132 ? 6.580 2.253 5.254 1.00 86.44 132 ASP A C 1
ATOM 998 O O . ASP A 1 132 ? 6.022 2.357 4.161 1.00 86.44 132 ASP A O 1
ATOM 1002 N N . ALA A 1 133 ? 7.906 2.278 5.373 1.00 84.81 133 ALA A N 1
ATOM 1003 C CA . ALA A 1 133 ? 8.808 2.501 4.249 1.00 84.81 133 ALA A CA 1
ATOM 1004 C C . ALA A 1 133 ? 9.860 1.396 4.163 1.00 84.81 133 ALA A C 1
ATOM 1006 O O . ALA A 1 133 ? 10.018 0.587 5.075 1.00 84.81 133 ALA A O 1
ATOM 1007 N N . TYR A 1 134 ? 10.600 1.333 3.060 1.00 82.56 134 TYR A N 1
ATOM 1008 C CA . TYR A 1 134 ? 11.482 0.194 2.798 1.00 82.56 134 TYR A CA 1
ATOM 1009 C C . TYR A 1 134 ? 12.896 0.626 2.446 1.00 82.56 134 TYR A C 1
ATOM 1011 O O . TYR A 1 134 ? 13.150 1.721 1.938 1.00 82.56 134 TYR A O 1
ATOM 1019 N N . ILE A 1 135 ? 13.831 -0.277 2.727 1.00 84.25 135 ILE A N 1
ATOM 1020 C CA . ILE A 1 135 ? 15.219 -0.199 2.284 1.00 84.25 135 ILE A CA 1
ATOM 1021 C C . ILE A 1 135 ? 15.430 -1.250 1.205 1.00 84.25 135 ILE A C 1
ATOM 1023 O O . ILE A 1 135 ? 15.165 -2.433 1.434 1.00 84.25 135 ILE A O 1
ATOM 1027 N N . GLY A 1 136 ? 15.955 -0.805 0.068 1.00 82.75 136 GLY A N 1
ATOM 1028 C CA . GLY A 1 136 ? 16.346 -1.658 -1.050 1.00 82.75 136 GLY A CA 1
ATOM 1029 C C . GLY A 1 136 ? 17.857 -1.861 -1.124 1.00 82.75 136 GLY A C 1
ATOM 1030 O O . GLY A 1 136 ? 18.644 -1.187 -0.443 1.00 82.75 136 GLY A O 1
ATOM 1031 N N . HIS A 1 137 ? 18.276 -2.778 -1.989 1.00 85.00 137 HIS A N 1
ATOM 1032 C CA . HIS A 1 137 ? 19.670 -2.887 -2.390 1.00 85.00 137 HIS A CA 1
ATOM 1033 C C . HIS A 1 137 ? 19.937 -1.963 -3.594 1.00 85.00 137 HIS A C 1
ATOM 1035 O O . HIS A 1 137 ? 19.101 -1.873 -4.488 1.00 85.00 137 HIS A O 1
ATOM 1041 N N . PRO A 1 138 ? 21.101 -1.291 -3.686 1.00 85.75 138 PRO A N 1
ATOM 1042 C CA . PRO A 1 138 ? 21.392 -0.399 -4.815 1.00 85.75 138 PRO A CA 1
ATOM 1043 C C . PRO A 1 138 ? 21.487 -1.097 -6.173 1.00 85.75 138 PRO A C 1
ATOM 1045 O O . PRO A 1 138 ? 21.443 -0.431 -7.197 1.00 85.75 138 PRO A O 1
ATOM 1048 N N . ASP A 1 139 ? 21.649 -2.420 -6.162 1.00 85.81 139 ASP A N 1
ATOM 1049 C CA . ASP A 1 139 ? 21.774 -3.241 -7.366 1.00 85.81 139 ASP A CA 1
ATOM 1050 C C . ASP A 1 139 ? 20.452 -3.989 -7.683 1.00 85.81 139 ASP A C 1
ATOM 1052 O O . ASP A 1 139 ? 20.447 -4.914 -8.495 1.00 85.81 139 ASP A O 1
ATOM 1056 N N . ASP A 1 140 ? 19.340 -3.643 -7.015 1.00 81.81 140 ASP A N 1
ATOM 1057 C CA . ASP A 1 140 ? 18.017 -4.187 -7.342 1.00 81.81 140 ASP A CA 1
ATOM 1058 C C . ASP A 1 140 ? 17.578 -3.709 -8.736 1.00 81.81 140 ASP A C 1
ATOM 1060 O O . ASP A 1 140 ? 17.707 -2.534 -9.073 1.00 81.81 140 ASP A O 1
ATOM 1064 N N . LEU A 1 141 ? 17.023 -4.622 -9.544 1.00 78.81 141 LEU A N 1
ATOM 1065 C CA . LEU A 1 141 ? 16.546 -4.310 -10.901 1.00 78.81 141 LEU A CA 1
ATOM 1066 C C . LEU A 1 141 ? 15.420 -3.264 -10.904 1.00 78.81 141 LEU A C 1
ATOM 1068 O O . LEU A 1 141 ? 15.317 -2.470 -11.835 1.00 78.81 141 LEU A O 1
ATOM 1072 N N . TYR A 1 142 ? 14.596 -3.270 -9.856 1.00 79.38 142 TYR A N 1
ATOM 1073 C CA . TYR A 1 142 ? 13.541 -2.294 -9.612 1.00 79.38 142 TYR A CA 1
ATOM 1074 C C . TYR A 1 142 ? 13.694 -1.770 -8.190 1.00 79.38 142 TYR A C 1
ATOM 1076 O O . TYR A 1 142 ? 13.765 -2.550 -7.239 1.00 79.38 142 TYR A O 1
ATOM 1084 N N . THR A 1 143 ? 13.749 -0.452 -8.032 1.00 82.94 143 THR A N 1
ATOM 1085 C CA . THR A 1 143 ? 14.025 0.151 -6.730 1.00 82.94 143 THR A CA 1
ATOM 1086 C C . THR A 1 143 ? 12.773 0.173 -5.856 1.00 82.94 143 THR A C 1
ATOM 1088 O O . THR A 1 143 ? 11.862 0.958 -6.100 1.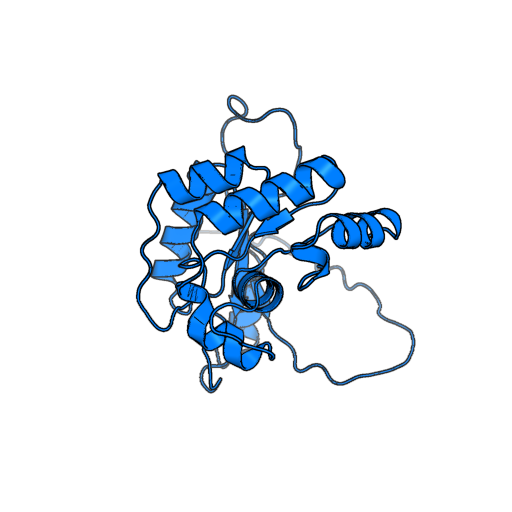00 82.94 143 THR A O 1
ATOM 1091 N N . PHE A 1 144 ? 12.764 -0.638 -4.796 1.00 86.31 144 PHE A N 1
ATOM 1092 C CA . PHE A 1 144 ? 11.665 -0.742 -3.824 1.00 86.31 144 PHE A CA 1
ATOM 1093 C C . PHE A 1 144 ? 12.040 -0.192 -2.436 1.00 86.31 144 PHE A C 1
ATOM 1095 O O . PHE A 1 144 ? 11.689 -0.760 -1.402 1.00 86.31 144 PHE A O 1
ATOM 1102 N N . GLY A 1 145 ? 12.780 0.916 -2.387 1.00 87.12 145 GLY A N 1
ATOM 1103 C CA . GLY A 1 145 ? 13.153 1.559 -1.128 1.00 87.12 145 GLY A CA 1
ATOM 1104 C C . GLY A 1 145 ? 14.442 2.365 -1.200 1.00 87.12 145 GLY A C 1
ATOM 1105 O O . GLY A 1 145 ? 15.090 2.440 -2.245 1.00 87.12 145 GLY A O 1
ATOM 1106 N N . ILE A 1 146 ? 14.841 2.941 -0.066 1.00 86.38 146 ILE A N 1
ATOM 1107 C CA . ILE A 1 146 ? 16.086 3.708 0.058 1.00 86.38 146 ILE A CA 1
ATOM 1108 C C . ILE A 1 146 ? 17.277 2.762 -0.168 1.00 86.38 146 ILE A C 1
ATOM 1110 O O . ILE A 1 146 ? 17.443 1.813 0.605 1.00 86.38 146 ILE A O 1
ATOM 1114 N N . PRO A 1 147 ? 18.109 2.977 -1.203 1.00 86.12 147 PRO A N 1
ATOM 1115 C CA . PRO A 1 147 ? 19.171 2.043 -1.549 1.00 86.12 147 PRO A CA 1
ATOM 1116 C C . PRO A 1 147 ? 20.314 2.103 -0.525 1.00 86.12 147 PRO A C 1
ATOM 1118 O O . PRO A 1 147 ? 20.889 3.162 -0.269 1.00 86.12 147 PRO A O 1
ATOM 1121 N N . THR A 1 148 ? 20.702 0.959 0.048 1.00 82.62 148 THR A N 1
ATOM 1122 C CA . THR A 1 148 ? 21.897 0.878 0.909 1.00 82.62 148 THR A CA 1
ATOM 1123 C C . THR A 1 148 ? 22.654 -0.442 0.771 1.00 82.62 148 THR A C 1
ATOM 1125 O O . THR A 1 148 ? 22.063 -1.518 0.747 1.00 82.62 148 THR A O 1
ATOM 1128 N N . LYS A 1 149 ? 23.995 -0.381 0.741 1.00 79.56 149 LYS A N 1
ATOM 1129 C CA . LYS A 1 149 ? 24.860 -1.583 0.764 1.00 79.56 149 LYS A CA 1
ATOM 1130 C C . LYS A 1 149 ? 25.165 -2.075 2.180 1.00 79.56 149 LYS A C 1
ATOM 1132 O O . LYS A 1 149 ? 25.778 -3.127 2.343 1.00 79.56 149 LYS A O 1
ATOM 1137 N N . THR A 1 150 ? 24.782 -1.332 3.228 1.00 71.81 150 THR A N 1
ATOM 1138 C CA . THR A 1 150 ? 25.221 -1.642 4.599 1.00 71.81 150 THR A CA 1
ATOM 1139 C C . THR A 1 150 ? 24.065 -1.969 5.539 1.00 71.81 150 THR A C 1
ATOM 1141 O O . THR A 1 150 ? 23.126 -1.197 5.726 1.00 71.81 150 THR A O 1
ATOM 1144 N N . ARG A 1 151 ? 24.191 -3.103 6.241 1.00 59.66 151 ARG A N 1
ATOM 1145 C CA . ARG A 1 151 ? 23.247 -3.520 7.294 1.00 59.66 151 ARG A CA 1
ATOM 1146 C C . ARG A 1 151 ? 23.128 -2.515 8.443 1.00 59.66 151 ARG A C 1
ATOM 1148 O O . ARG A 1 151 ? 22.106 -2.493 9.117 1.00 59.66 151 ARG A O 1
ATOM 1155 N N . ARG A 1 152 ? 24.171 -1.718 8.701 1.00 52.88 152 ARG A N 1
ATOM 1156 C CA . ARG A 1 152 ? 24.178 -0.717 9.778 1.00 52.88 152 ARG A CA 1
ATOM 1157 C C . ARG A 1 152 ? 23.245 0.447 9.460 1.00 52.88 152 ARG A C 1
ATOM 1159 O O . ARG A 1 152 ? 22.416 0.783 10.296 1.00 52.88 152 ARG A O 1
ATOM 1166 N N . LEU A 1 153 ? 23.351 1.007 8.252 1.00 54.09 153 LEU A N 1
ATOM 1167 C CA . LEU A 1 153 ? 22.417 2.032 7.784 1.00 54.09 153 LEU A CA 1
ATOM 1168 C C . LEU A 1 153 ? 20.999 1.469 7.736 1.00 54.09 153 LEU A C 1
ATOM 1170 O O . LEU A 1 153 ? 20.084 2.129 8.210 1.00 54.09 153 LEU A O 1
ATOM 1174 N N . ALA A 1 154 ? 20.841 0.215 7.300 1.00 50.16 154 ALA A N 1
ATOM 1175 C CA . ALA A 1 154 ? 19.529 -0.413 7.273 1.00 50.16 154 ALA A CA 1
ATOM 1176 C C . ALA A 1 154 ? 18.827 -0.431 8.648 1.00 50.16 154 ALA A C 1
ATOM 1178 O O . ALA A 1 154 ? 17.642 -0.143 8.732 1.00 50.16 154 ALA A O 1
ATOM 1179 N N . LYS A 1 155 ? 19.569 -0.703 9.732 1.00 41.00 155 LYS A N 1
ATOM 1180 C CA . LYS A 1 155 ? 19.038 -0.675 11.108 1.00 41.00 155 LYS A CA 1
ATOM 1181 C C . LYS A 1 155 ? 18.739 0.733 11.630 1.00 41.00 155 LYS A C 1
ATOM 1183 O O . LYS A 1 155 ? 17.819 0.882 12.422 1.00 41.00 155 LYS A O 1
ATOM 1188 N N . ALA A 1 156 ? 19.518 1.738 11.228 1.00 44.22 156 ALA A N 1
ATOM 1189 C CA . ALA A 1 156 ? 19.341 3.116 11.690 1.00 44.22 156 ALA A CA 1
ATOM 1190 C C . ALA A 1 156 ? 18.040 3.745 11.165 1.00 44.22 156 ALA A C 1
ATOM 1192 O O . ALA A 1 156 ? 17.399 4.500 11.883 1.00 44.22 156 ALA A O 1
ATOM 1193 N N . PHE A 1 157 ? 17.614 3.393 9.948 1.00 43.84 157 PHE A N 1
ATOM 1194 C CA . PHE A 1 157 ? 16.330 3.845 9.403 1.00 43.84 157 PHE A CA 1
ATOM 1195 C C . PHE A 1 157 ? 15.121 3.162 10.058 1.00 43.84 157 PHE A C 1
ATOM 1197 O O . PHE A 1 157 ? 14.044 3.741 10.077 1.00 43.84 157 PHE A O 1
ATOM 1204 N N . SER A 1 158 ? 15.275 1.954 10.612 1.00 40.47 158 SER A N 1
ATOM 1205 C CA . SER A 1 158 ? 14.170 1.200 11.225 1.00 40.47 158 SER A CA 1
ATOM 1206 C C . SER A 1 158 ? 13.691 1.755 12.573 1.00 40.47 158 SER A C 1
ATOM 1208 O O . SER A 1 158 ? 12.715 1.236 13.108 1.00 40.47 158 SER A O 1
ATOM 1210 N N . VAL A 1 159 ? 14.381 2.747 13.150 1.00 36.91 159 VAL A N 1
ATOM 1211 C CA . VAL A 1 159 ? 14.107 3.263 14.498 1.00 36.91 159 VAL A CA 1
ATOM 1212 C C . VAL A 1 159 ? 14.083 4.791 14.466 1.00 36.91 159 VAL A C 1
ATOM 1214 O O . VAL A 1 159 ? 15.122 5.439 14.557 1.00 36.91 159 VAL A O 1
ATOM 1217 N N . SER A 1 160 ? 12.895 5.386 14.358 1.00 31.19 160 SER A N 1
ATOM 1218 C CA . SER A 1 160 ? 12.708 6.803 14.685 1.00 31.19 160 SER A CA 1
ATOM 1219 C C . SER A 1 160 ? 11.302 7.048 15.246 1.00 31.19 160 SER A C 1
ATOM 1221 O O . SER A 1 160 ? 10.323 6.835 14.530 1.00 31.19 160 SER A O 1
ATOM 1223 N N . PRO A 1 161 ? 11.166 7.469 16.517 1.00 32.22 161 PRO A N 1
ATOM 1224 C CA . PRO A 1 161 ? 9.901 7.965 17.040 1.00 32.22 161 PRO A CA 1
ATOM 1225 C C . PRO A 1 161 ? 9.678 9.410 16.568 1.00 32.22 161 PRO A C 1
ATOM 1227 O O . PRO A 1 161 ? 10.579 10.243 16.657 1.00 32.22 161 PRO A O 1
ATOM 1230 N N . ALA A 1 162 ? 8.473 9.726 16.089 1.00 36.53 162 ALA A N 1
ATOM 1231 C CA . ALA A 1 162 ? 8.063 11.102 15.798 1.00 36.53 162 ALA A CA 1
ATOM 1232 C C . ALA A 1 162 ? 7.307 11.728 16.996 1.00 36.53 162 ALA A C 1
ATOM 1234 O O . ALA A 1 162 ? 6.663 10.999 17.756 1.00 36.53 162 ALA A O 1
ATOM 1235 N N . PRO A 1 163 ? 7.383 13.062 17.184 1.00 33.38 163 PRO A N 1
ATOM 1236 C CA . PRO A 1 163 ? 6.810 13.769 18.329 1.00 33.38 163 PRO A CA 1
ATOM 1237 C C . PRO A 1 163 ? 5.281 13.900 18.246 1.00 33.38 163 PRO A C 1
ATOM 1239 O O . PRO A 1 163 ? 4.689 13.871 17.170 1.00 33.38 163 PRO A O 1
ATOM 1242 N N . HIS A 1 164 ? 4.662 14.052 19.418 1.00 31.70 164 HIS A N 1
ATOM 1243 C CA . HIS A 1 164 ? 3.220 14.167 19.640 1.00 31.70 164 HIS A CA 1
ATOM 1244 C C . HIS A 1 164 ? 2.539 15.252 18.784 1.00 31.70 164 HIS A C 1
ATOM 1246 O O . HIS A 1 164 ? 2.984 16.399 18.761 1.00 31.70 164 HIS A O 1
ATOM 1252 N N . LEU A 1 165 ? 1.403 14.908 18.164 1.00 31.22 165 LEU A N 1
ATOM 1253 C CA . LEU A 1 165 ? 0.412 15.877 17.684 1.00 31.22 165 LEU A CA 1
ATOM 1254 C C . LEU A 1 165 ? -0.708 16.048 18.733 1.00 31.22 165 LEU A C 1
ATOM 1256 O O . LEU A 1 165 ? -1.017 15.088 19.442 1.00 31.22 165 LEU A O 1
ATOM 1260 N N . PRO A 1 166 ? -1.316 17.246 18.863 1.00 27.03 166 PRO A N 1
ATOM 1261 C CA . PRO A 1 166 ? -2.290 17.543 19.910 1.00 27.03 166 PRO A CA 1
ATOM 1262 C C . PRO A 1 166 ? -3.580 16.731 19.765 1.00 27.03 166 PRO A C 1
ATOM 1264 O O . PRO A 1 166 ? -4.124 16.555 18.676 1.00 27.03 166 PRO A O 1
ATOM 1267 N N . SER A 1 167 ? -4.105 16.312 20.908 1.00 28.28 167 SER A N 1
ATOM 1268 C CA . SER A 1 167 ? -5.249 15.423 21.133 1.00 28.28 167 SER A CA 1
ATOM 1269 C C . SER A 1 167 ? -6.633 15.970 20.731 1.00 28.28 167 SER A C 1
ATOM 1271 O O . SER A 1 167 ? -7.648 15.450 21.191 1.00 28.28 167 SER A O 1
ATOM 1273 N N . SER A 1 168 ? -6.724 16.991 19.871 1.00 25.28 168 SER A N 1
ATOM 1274 C CA . SER A 1 168 ? -7.998 17.649 19.528 1.00 25.28 168 SER A CA 1
ATOM 1275 C C . SER A 1 168 ? -8.587 17.299 18.154 1.00 25.28 168 SER A C 1
ATOM 1277 O O . SER A 1 168 ? -9.628 17.852 17.806 1.00 25.28 168 SER A O 1
ATOM 1279 N N . MET A 1 169 ? -7.997 16.375 17.380 1.00 27.33 169 MET A N 1
ATOM 1280 C CA . MET A 1 169 ? -8.523 16.023 16.043 1.00 27.33 169 MET A CA 1
ATOM 1281 C C . MET A 1 169 ? -8.687 14.535 15.716 1.00 27.33 169 MET A C 1
ATOM 1283 O O . MET A 1 169 ? -9.084 14.214 14.600 1.00 27.33 169 MET A O 1
ATOM 1287 N N . VAL A 1 170 ? -8.471 13.606 16.647 1.00 30.08 170 VAL A N 1
ATOM 1288 C CA . VAL A 1 170 ? -8.635 12.175 16.346 1.00 30.08 170 VAL A CA 1
ATOM 1289 C C . VAL A 1 170 ? -9.298 11.479 17.524 1.00 30.08 170 VAL A C 1
ATOM 1291 O O . VAL A 1 170 ? -8.797 11.499 18.646 1.00 30.08 170 VAL A O 1
ATOM 1294 N N . ALA A 1 171 ? -10.462 10.886 17.271 1.00 23.84 171 ALA A N 1
ATOM 1295 C CA . ALA A 1 171 ? -11.137 10.021 18.221 1.00 23.84 171 ALA A CA 1
ATOM 1296 C C . ALA A 1 171 ? -10.183 8.891 18.646 1.00 23.84 171 ALA A C 1
ATOM 1298 O O . ALA A 1 171 ? -9.787 8.082 17.815 1.00 23.84 171 ALA A O 1
ATOM 1299 N N . LYS A 1 172 ? -9.806 8.898 19.934 1.00 26.03 172 LYS A N 1
ATOM 1300 C CA . LYS A 1 172 ? -9.146 7.832 20.710 1.00 26.03 172 LYS A CA 1
ATOM 1301 C C . LYS A 1 172 ? -8.550 6.681 19.889 1.00 26.03 172 LYS A C 1
ATOM 1303 O O . LYS A 1 172 ? -9.236 5.693 19.625 1.00 26.03 172 LYS A O 1
ATOM 1308 N N . ARG A 1 173 ? -7.245 6.761 19.627 1.00 30.80 173 ARG A N 1
ATOM 1309 C CA . ARG A 1 173 ? -6.365 5.595 19.482 1.00 30.80 173 ARG A CA 1
ATOM 1310 C C . ARG A 1 173 ? -5.031 5.909 20.141 1.00 30.80 173 ARG A C 1
ATOM 1312 O O . ARG A 1 173 ? -4.234 6.674 19.609 1.00 30.80 173 ARG A O 1
ATOM 1319 N N . ASP A 1 174 ? -4.868 5.364 21.337 1.00 27.22 174 ASP A N 1
ATOM 1320 C CA . ASP A 1 174 ? -3.635 5.411 22.103 1.00 27.22 174 ASP A CA 1
ATOM 1321 C C . ASP A 1 174 ? -2.548 4.582 21.392 1.00 27.22 174 ASP A C 1
ATOM 1323 O O . ASP A 1 174 ? -2.809 3.487 20.900 1.00 27.22 174 ASP A O 1
ATOM 1327 N N . GLU A 1 175 ? -1.344 5.154 21.341 1.00 28.55 175 GLU A N 1
ATOM 1328 C CA . GLU A 1 175 ? -0.048 4.495 21.123 1.00 28.55 175 GLU A CA 1
ATOM 1329 C C . GLU A 1 175 ? 0.132 3.629 19.859 1.00 28.55 175 GLU A C 1
ATOM 1331 O O . GLU A 1 175 ? 0.142 2.406 19.929 1.00 28.55 175 GLU A O 1
ATOM 1336 N N . MET A 1 176 ? 0.437 4.248 18.707 1.00 29.98 176 MET A N 1
ATOM 1337 C CA . MET A 1 176 ? 1.236 3.593 17.651 1.00 29.98 176 MET A CA 1
ATOM 1338 C C . MET A 1 176 ? 1.867 4.619 16.685 1.00 29.98 176 MET A C 1
ATOM 1340 O O . MET A 1 176 ? 1.325 4.947 15.635 1.00 29.98 176 MET A O 1
ATOM 1344 N N . ASN A 1 177 ? 3.051 5.126 17.044 1.00 30.22 177 ASN A N 1
ATOM 1345 C CA . ASN A 1 177 ? 3.952 5.849 16.138 1.00 30.22 177 ASN A CA 1
ATOM 1346 C C . ASN A 1 177 ? 4.927 4.848 15.519 1.00 30.22 177 ASN A C 1
ATOM 1348 O O . ASN A 1 177 ? 5.861 4.424 16.199 1.00 30.22 177 ASN A O 1
ATOM 1352 N N . LEU A 1 178 ? 4.739 4.464 14.256 1.00 32.12 178 LEU A N 1
ATOM 1353 C CA . LEU A 1 178 ? 5.631 3.510 13.598 1.00 32.12 178 LEU A CA 1
ATOM 1354 C C . LEU A 1 178 ? 5.906 3.898 12.146 1.00 32.12 178 LEU A C 1
ATOM 1356 O O . LEU A 1 178 ? 5.233 3.443 11.229 1.00 32.12 178 LEU A O 1
ATOM 1360 N N . ALA A 1 179 ? 6.971 4.675 11.944 1.00 31.28 179 ALA A N 1
ATOM 1361 C CA . ALA A 1 179 ? 7.754 4.560 10.723 1.00 31.28 179 ALA A CA 1
ATOM 1362 C C . ALA A 1 179 ? 8.644 3.320 10.857 1.00 31.28 179 ALA A C 1
ATOM 1364 O O . ALA A 1 179 ? 9.761 3.388 11.368 1.00 31.28 179 ALA A O 1
ATOM 1365 N N . HIS A 1 180 ? 8.129 2.155 10.469 1.00 36.28 180 HIS A N 1
ATOM 1366 C CA . HIS A 1 180 ? 8.952 0.956 10.382 1.00 36.28 180 HIS A CA 1
ATOM 1367 C C . HIS A 1 180 ? 9.620 0.916 9.018 1.00 36.28 180 HIS A C 1
ATOM 1369 O O . HIS A 1 180 ? 8.944 0.784 8.001 1.00 36.28 180 HIS A O 1
ATOM 1375 N N . VAL A 1 181 ? 10.952 0.987 9.005 1.00 34.09 181 VAL A N 1
ATOM 1376 C CA . VAL A 1 181 ? 11.722 0.712 7.795 1.00 34.09 181 VAL A CA 1
ATOM 1377 C C . VAL A 1 181 ? 12.143 -0.751 7.778 1.00 34.09 181 VAL A C 1
ATOM 1379 O O . VAL A 1 181 ? 13.054 -1.150 8.509 1.00 34.09 181 VAL A O 1
ATOM 1382 N N . ALA A 1 182 ? 11.457 -1.574 6.984 1.00 35.47 182 ALA A N 1
ATOM 1383 C CA . ALA A 1 182 ? 11.750 -3.000 6.887 1.00 35.47 182 ALA A CA 1
ATOM 1384 C C . ALA A 1 182 ? 12.866 -3.252 5.859 1.00 35.47 182 ALA A C 1
ATOM 1386 O O . ALA A 1 182 ? 12.767 -2.890 4.687 1.00 35.47 182 ALA A O 1
ATOM 1387 N N . ALA A 1 183 ? 13.951 -3.897 6.297 1.00 32.69 183 ALA A N 1
ATOM 1388 C CA . ALA A 1 183 ? 14.992 -4.381 5.397 1.00 32.69 183 ALA A CA 1
ATOM 1389 C C . ALA A 1 183 ? 14.514 -5.679 4.729 1.00 32.69 183 ALA A C 1
ATOM 1391 O O . ALA A 1 183 ? 14.399 -6.712 5.400 1.00 32.69 183 ALA A O 1
ATOM 1392 N N . GLY A 1 184 ? 14.256 -5.638 3.419 1.00 29.30 184 GLY A N 1
ATOM 1393 C CA . GLY A 1 184 ? 13.912 -6.824 2.637 1.00 29.30 184 GLY A CA 1
ATOM 1394 C C . GLY A 1 184 ? 14.984 -7.906 2.800 1.00 29.30 184 GLY A C 1
ATOM 1395 O O . GLY A 1 184 ? 16.147 -7.717 2.444 1.00 29.30 184 GLY A O 1
ATOM 1396 N N . ARG A 1 185 ? 14.626 -9.057 3.380 1.00 26.12 185 ARG A N 1
ATOM 1397 C CA . ARG A 1 185 ? 15.478 -10.254 3.333 1.00 26.12 185 ARG A CA 1
ATOM 1398 C C . ARG A 1 185 ? 15.022 -11.125 2.171 1.00 26.12 185 ARG A C 1
ATOM 1400 O O . ARG A 1 185 ? 13.831 -11.372 2.024 1.00 26.12 185 ARG A O 1
ATOM 1407 N N . LYS A 1 186 ? 15.981 -11.674 1.416 1.00 24.33 186 LYS A N 1
ATOM 1408 C CA . LYS A 1 186 ? 15.767 -12.838 0.541 1.00 24.33 186 LYS A CA 1
ATOM 1409 C C . LYS A 1 186 ? 14.971 -13.904 1.304 1.00 24.33 186 LYS A C 1
ATOM 1411 O O . LYS A 1 186 ? 15.467 -14.428 2.304 1.00 24.33 186 LYS A O 1
ATOM 1416 N N . ILE A 1 187 ? 13.779 -14.242 0.817 1.00 23.53 187 ILE A N 1
ATOM 1417 C CA . ILE A 1 187 ? 13.013 -15.395 1.291 1.00 23.53 187 ILE A CA 1
ATOM 1418 C C . ILE A 1 187 ? 13.786 -16.645 0.855 1.00 23.53 187 ILE A C 1
ATOM 1420 O O . ILE A 1 187 ? 13.774 -17.029 -0.310 1.00 23.53 187 ILE A O 1
ATOM 1424 N N . ARG A 1 188 ? 14.509 -17.270 1.788 1.00 21.92 188 ARG A N 1
ATOM 1425 C CA . ARG A 1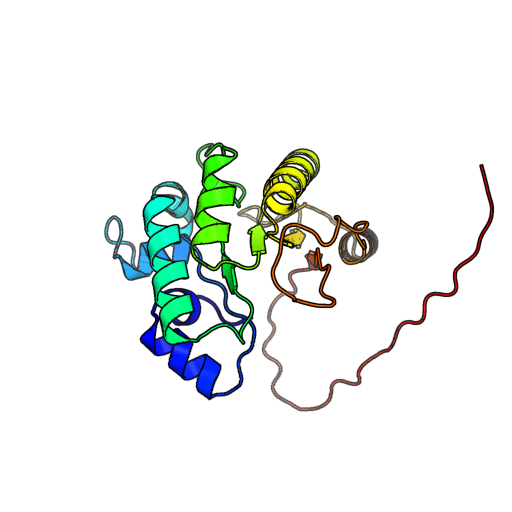 188 ? 14.812 -18.701 1.702 1.00 21.92 188 ARG A CA 1
ATOM 1426 C C . ARG A 1 188 ? 13.787 -19.405 2.575 1.00 21.92 188 ARG A C 1
ATOM 1428 O O . ARG A 1 188 ? 13.717 -19.128 3.769 1.00 21.92 188 ARG A O 1
ATOM 1435 N N . SER A 1 189 ? 12.992 -20.282 1.970 1.00 24.44 189 SER A N 1
ATOM 1436 C CA . SER A 1 189 ? 12.097 -21.186 2.684 1.00 24.44 189 SER A CA 1
ATOM 1437 C C . SER A 1 189 ? 12.907 -22.003 3.689 1.00 24.44 189 SER A C 1
ATOM 1439 O O . SER A 1 189 ? 13.774 -22.783 3.292 1.00 24.44 189 SER A O 1
ATOM 1441 N N . VAL A 1 190 ? 12.632 -21.837 4.979 1.00 24.44 190 VAL A N 1
ATOM 1442 C CA . VAL A 1 190 ? 13.109 -22.762 6.006 1.00 24.44 190 VAL A CA 1
ATOM 1443 C C . VAL A 1 190 ? 11.902 -23.184 6.825 1.00 24.44 190 VAL A C 1
ATOM 1445 O O . VAL A 1 190 ? 11.326 -22.408 7.582 1.00 24.44 190 VAL A O 1
ATOM 1448 N N . VAL A 1 191 ? 11.504 -24.429 6.588 1.00 26.84 191 VAL A N 1
ATOM 1449 C CA . VAL A 1 191 ? 10.629 -25.223 7.442 1.00 26.84 191 VAL A CA 1
ATOM 1450 C C . VAL A 1 191 ? 11.327 -25.400 8.794 1.00 26.84 191 VAL A C 1
ATOM 1452 O O . VAL A 1 191 ? 12.487 -25.804 8.821 1.00 26.84 191 VAL A O 1
ATOM 1455 N N . GLY A 1 192 ? 10.619 -25.155 9.900 1.00 24.31 192 GLY A N 1
ATOM 1456 C CA . GLY A 1 192 ? 10.996 -25.677 11.219 1.00 24.31 192 GLY A CA 1
ATOM 1457 C C . GLY A 1 192 ? 11.322 -24.640 12.299 1.00 24.31 192 GLY A C 1
ATOM 1458 O O . GLY A 1 192 ? 12.340 -23.963 12.243 1.00 24.31 192 GLY A O 1
ATOM 1459 N N . ASN A 1 193 ? 10.424 -24.601 13.287 1.00 34.25 193 ASN A N 1
ATOM 1460 C CA . ASN A 1 193 ? 10.499 -24.187 14.694 1.00 34.25 193 ASN A CA 1
ATOM 1461 C C . ASN A 1 193 ? 11.736 -23.456 15.259 1.00 34.25 193 ASN A C 1
ATOM 1463 O O . ASN A 1 193 ? 12.880 -23.873 15.106 1.00 34.25 193 ASN A O 1
ATOM 1467 N N . ASN A 1 194 ? 11.399 -22.498 16.136 1.00 34.09 194 ASN A N 1
ATOM 1468 C CA . ASN A 1 194 ? 12.205 -21.698 17.069 1.00 34.09 194 ASN A CA 1
ATOM 1469 C C . ASN A 1 194 ? 12.692 -20.346 16.543 1.00 34.09 194 ASN A C 1
ATOM 1471 O O . ASN A 1 194 ? 13.697 -20.231 15.847 1.00 34.09 194 ASN A O 1
ATOM 1475 N N . THR A 1 195 ? 12.059 -19.268 17.008 1.00 25.62 195 THR A N 1
ATOM 1476 C CA . THR A 1 195 ? 12.708 -17.953 17.037 1.00 25.62 195 THR A CA 1
ATOM 1477 C C . THR A 1 195 ? 12.458 -17.290 18.385 1.00 25.62 195 THR A C 1
ATOM 1479 O O . THR A 1 195 ? 11.334 -16.952 18.739 1.00 25.62 195 THR A O 1
ATOM 1482 N N . ARG A 1 196 ? 13.549 -17.160 19.147 1.00 23.81 196 ARG A N 1
ATOM 1483 C CA . ARG A 1 196 ? 13.655 -16.370 20.375 1.00 23.81 196 ARG A CA 1
ATOM 1484 C C . ARG A 1 196 ? 13.485 -14.888 20.032 1.00 23.81 196 ARG A C 1
ATOM 1486 O O . ARG A 1 196 ? 14.138 -14.401 19.108 1.00 23.81 196 ARG A O 1
ATOM 1493 N N . LEU A 1 197 ? 12.649 -14.185 20.791 1.00 23.44 197 LEU A N 1
ATOM 1494 C CA . LEU A 1 197 ? 12.578 -12.726 20.780 1.00 23.44 197 LEU A CA 1
ATOM 1495 C C . LEU A 1 197 ? 13.832 -12.175 21.472 1.00 23.44 197 LEU A C 1
ATOM 1497 O O . LEU A 1 197 ? 14.135 -12.557 22.600 1.00 23.44 197 LEU A O 1
ATOM 1501 N N . TYR A 1 198 ? 14.575 -11.311 20.781 1.00 22.41 198 TYR A N 1
ATOM 1502 C CA . TYR A 1 198 ? 15.651 -10.528 21.383 1.00 22.41 198 TYR A CA 1
ATOM 1503 C C . TYR A 1 198 ? 15.100 -9.145 21.714 1.00 22.41 198 TYR A C 1
ATOM 1505 O O . TYR A 1 198 ? 14.796 -8.365 20.813 1.00 22.41 198 TYR A O 1
ATOM 1513 N N . GLU A 1 199 ? 14.982 -8.859 23.005 1.00 21.94 199 GLU A N 1
ATOM 1514 C CA . GLU A 1 199 ? 14.730 -7.525 23.533 1.00 21.94 199 GLU A CA 1
ATOM 1515 C C . GLU A 1 199 ? 16.044 -6.731 23.467 1.00 21.94 199 GLU A C 1
ATOM 1517 O O . GLU A 1 199 ? 17.063 -7.148 24.022 1.00 21.94 199 GLU A O 1
ATOM 1522 N N . VAL A 1 200 ? 16.060 -5.615 22.734 1.00 24.88 200 VAL A N 1
ATOM 1523 C CA . VAL A 1 200 ? 17.217 -4.712 22.693 1.00 24.88 200 VAL A CA 1
ATOM 1524 C C . VAL A 1 200 ? 16.863 -3.459 23.480 1.00 24.88 200 VAL A C 1
ATOM 1526 O O . VAL A 1 200 ? 16.238 -2.537 22.968 1.00 24.88 200 VAL A O 1
ATOM 1529 N N . SER A 1 201 ? 17.280 -3.460 24.744 1.00 23.02 201 SER A N 1
ATOM 1530 C CA . SER A 1 201 ? 17.362 -2.286 25.610 1.00 23.02 201 SER A CA 1
ATOM 1531 C C . SER A 1 201 ? 18.354 -1.274 25.027 1.00 23.02 201 SER A C 1
ATOM 1533 O O . SER A 1 201 ? 19.514 -1.608 24.777 1.00 23.02 201 SER A O 1
ATOM 1535 N N . THR A 1 202 ? 17.930 -0.024 24.841 1.00 28.73 202 THR A N 1
ATOM 1536 C CA . THR A 1 202 ? 18.838 1.099 24.576 1.00 28.73 202 THR A CA 1
ATOM 1537 C C . THR A 1 202 ? 18.921 1.968 25.822 1.00 28.73 202 THR A C 1
ATOM 1539 O O . THR A 1 202 ? 17.991 2.706 26.140 1.00 28.73 202 THR A O 1
ATOM 1542 N N . LYS A 1 203 ? 20.053 1.889 26.529 1.00 22.77 203 LYS A N 1
ATOM 1543 C CA . LYS A 1 203 ? 20.454 2.923 27.486 1.00 22.77 203 LYS A CA 1
ATOM 1544 C C . LYS A 1 203 ? 20.720 4.217 26.714 1.00 22.77 203 LYS A C 1
ATOM 1546 O O . LYS A 1 203 ? 21.550 4.230 25.807 1.00 22.77 203 LYS A O 1
ATOM 1551 N N . TYR A 1 204 ? 20.013 5.278 27.090 1.00 25.89 204 TYR A N 1
ATOM 1552 C CA . TYR A 1 204 ? 20.355 6.653 26.747 1.00 25.89 204 TYR A CA 1
ATOM 1553 C C . TYR A 1 204 ? 21.738 6.973 27.327 1.00 25.89 204 TYR A C 1
ATOM 1555 O O . TYR A 1 204 ? 21.935 6.839 28.532 1.00 25.89 204 TYR A O 1
ATOM 1563 N N . ASN A 1 205 ? 22.679 7.394 26.484 1.00 26.86 205 ASN A N 1
ATOM 1564 C CA . ASN A 1 205 ? 23.798 8.212 26.936 1.00 26.86 205 ASN A CA 1
ATOM 1565 C C . ASN A 1 205 ? 23.496 9.641 26.500 1.00 26.86 205 ASN A C 1
ATOM 1567 O O . ASN A 1 205 ? 23.428 9.940 25.309 1.00 26.86 205 ASN A O 1
ATOM 1571 N N . GLU A 1 206 ? 23.246 10.478 27.498 1.00 30.20 206 GLU A N 1
ATOM 1572 C CA . GLU A 1 206 ? 23.121 11.921 27.377 1.00 30.20 206 GLU A CA 1
ATOM 1573 C C . GLU A 1 206 ? 24.481 12.574 27.069 1.00 30.20 206 GLU A C 1
ATOM 1575 O O . GLU A 1 206 ? 25.532 12.002 27.367 1.00 30.20 206 GLU A O 1
ATOM 1580 N N . HIS A 1 207 ? 24.397 13.819 26.574 1.00 24.03 207 HIS A N 1
ATOM 1581 C CA . HIS A 1 207 ? 25.400 14.905 26.605 1.00 24.03 207 HIS A CA 1
ATOM 1582 C C . HIS A 1 207 ? 26.149 15.225 25.286 1.00 24.03 207 HIS A C 1
ATOM 1584 O O . HIS A 1 207 ? 26.242 14.377 24.402 1.00 24.03 207 HIS A O 1
ATOM 1590 N N . PRO A 1 208 ? 26.627 16.480 25.109 1.00 34.47 208 PRO A N 1
ATOM 1591 C CA . PRO A 1 208 ? 25.829 17.57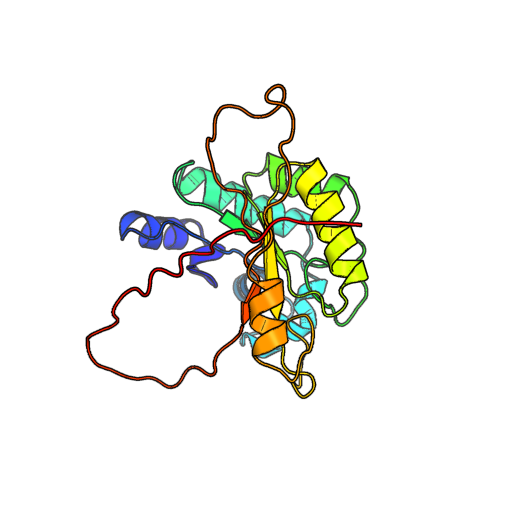6 24.547 1.00 34.47 208 PRO A CA 1
ATOM 1592 C C . PRO A 1 208 ? 26.593 18.348 23.440 1.00 34.47 208 PRO A C 1
ATOM 1594 O O . PRO A 1 208 ? 27.759 18.064 23.172 1.00 34.47 208 PRO A O 1
ATOM 1597 N N . PHE A 1 209 ? 25.925 19.382 22.912 1.00 33.34 209 PHE A N 1
ATOM 1598 C CA . PHE A 1 209 ? 26.342 20.393 21.920 1.00 33.34 209 PHE A CA 1
ATOM 1599 C C . PHE A 1 209 ? 26.076 20.047 20.453 1.00 33.34 209 PHE A C 1
ATOM 1601 O O . PHE A 1 209 ? 26.752 19.164 19.885 1.00 33.34 209 PHE A O 1
#

Foldseek 3Di:
DAEQCLQQPLVNVQVVVVVPAQEHEYAQLSVCCVVCPVPDPDSVVSLQCSLVDDLVSQLVRLLSNCVRNDQRHAYAYHHRCQAPHPDHDDDDLVSLQSNLVSRHQAYEHQDQDPVSVVVVQVSNVVNNHAYAFEEDDPPDPDRRHHHDPDPVVQVVQQDDFDDDDDPPPDDDDPDDRGRGYDYDDDDDDDDDDDDDDDDDDDDDDDDDD

Sequence (209 aa):
MSTGITGDDARLAKAVVDSGVKLLEPNHPAVALARGHKGVTTMHESENIRHEIELKEMAKVVKGVRNTVGNDPFITIGIPGGFTELILVELEDEDFKIMSVNGADGLHAHKSNLENLKELVKKAHKFGLTVDAYIGHPDDLYTFGIPTKTRRLAKAFSVSPAPHLPSSMVAKRDEMNLAHVAAGRKIRSVVGNNTRLYEVSTKYNEHPF

pLDDT: mean 76.16, std 28.91, range [21.92, 98.81]